Protein AF-A0A537Y3Y5-F1 (afdb_monomer_lite)

Foldseek 3Di:
DDDDDDDDDDDDDDDDDDDPDDPDDDPDDDDPPDDDDDDDDDDDDDDDDDDDDDDDDDDDDDDDDDDDDDDDDDDDDDDDDDDPDDDDPPDDDDDDDDDDDDDDDDDDDDDDDDPDDDDDDDDDDDDDDDDDPPPPPPPPPDPPDPPPPPDPVVVVVVVVVVVVVVVVVVLVVLVVVLVVQVVVLLVLQQVLQAQLQVQLLVQFDVVCVVVVHTFHDNVSSNVRSVVSNVVSVVVDPWAWPDKDWDQDPRRFKIKIKTKTWDFRDSVCVVVNGDTDIDMDMDMDTRDDD

Structure (mmCIF, N/CA/C/O backbone):
data_AF-A0A537Y3Y5-F1
#
_entry.id   AF-A0A537Y3Y5-F1
#
loop_
_atom_site.group_PDB
_atom_site.id
_atom_site.type_symbol
_atom_site.label_atom_id
_atom_site.label_alt_id
_atom_site.label_comp_id
_atom_site.label_asym_id
_atom_site.label_entity_id
_atom_site.label_seq_id
_atom_site.pdbx_PDB_ins_code
_atom_site.Cartn_x
_atom_site.Cartn_y
_atom_site.Cartn_z
_atom_site.occupancy
_atom_site.B_iso_or_equiv
_atom_site.auth_seq_id
_atom_site.auth_comp_id
_atom_site.auth_asym_id
_atom_site.auth_atom_id
_atom_site.pdbx_PDB_model_num
ATOM 1 N N . MET A 1 1 ? 44.670 -23.092 -28.154 1.00 43.66 1 MET A N 1
ATOM 2 C CA . MET A 1 1 ? 45.401 -23.425 -26.912 1.00 43.66 1 MET A CA 1
ATOM 3 C C . MET A 1 1 ? 45.862 -22.128 -26.259 1.00 43.66 1 MET A C 1
ATOM 5 O O . MET A 1 1 ? 46.789 -21.512 -26.756 1.00 43.66 1 MET A O 1
ATOM 9 N N . LEU A 1 2 ? 45.154 -21.685 -25.217 1.00 42.38 2 LEU A N 1
ATOM 10 C CA . LEU A 1 2 ? 45.489 -20.577 -24.308 1.00 42.38 2 LEU A CA 1
ATOM 11 C C . LEU A 1 2 ? 44.696 -20.853 -23.010 1.00 42.38 2 LEU A C 1
ATOM 13 O O . LEU A 1 2 ? 43.471 -20.966 -23.093 1.00 42.38 2 LEU A O 1
ATOM 17 N N . PRO A 1 3 ? 45.328 -21.046 -21.836 1.00 55.41 3 PRO A N 1
ATOM 18 C CA . PRO A 1 3 ? 44.607 -21.397 -20.615 1.00 55.41 3 PRO A CA 1
ATOM 19 C C . PRO A 1 3 ? 44.094 -20.135 -19.901 1.00 55.41 3 PRO A C 1
ATOM 21 O O . PRO A 1 3 ? 44.837 -19.412 -19.240 1.00 55.41 3 PRO A O 1
ATOM 24 N N . GLY A 1 4 ? 42.794 -19.862 -20.032 1.00 47.53 4 GLY A N 1
ATOM 25 C CA . GLY A 1 4 ? 42.114 -18.726 -19.405 1.00 47.53 4 GLY A CA 1
ATOM 26 C C . GLY A 1 4 ? 41.659 -19.001 -17.968 1.00 47.53 4 GLY A C 1
ATOM 27 O O . GLY A 1 4 ? 40.552 -19.472 -17.737 1.00 47.53 4 GLY A O 1
ATOM 28 N N . ARG A 1 5 ? 42.544 -18.703 -17.012 1.00 54.22 5 ARG A N 1
ATOM 29 C CA . ARG A 1 5 ? 42.296 -18.117 -15.674 1.00 54.22 5 ARG A CA 1
ATOM 30 C C . ARG A 1 5 ? 40.908 -18.373 -15.030 1.00 54.22 5 ARG A C 1
ATOM 32 O O . ARG A 1 5 ? 39.973 -17.593 -15.179 1.00 54.22 5 ARG A O 1
ATOM 39 N N . ARG A 1 6 ? 40.808 -19.418 -14.196 1.00 52.38 6 ARG A N 1
ATOM 40 C CA . ARG A 1 6 ? 39.675 -19.639 -13.273 1.00 52.38 6 ARG A CA 1
ATOM 41 C C . ARG A 1 6 ? 39.738 -18.648 -12.103 1.00 52.38 6 ARG A C 1
ATOM 43 O O . ARG A 1 6 ? 40.581 -18.783 -11.218 1.00 52.38 6 ARG A O 1
ATOM 50 N N . GLY A 1 7 ? 38.838 -17.667 -12.086 1.00 54.06 7 GLY A N 1
ATOM 51 C CA . GLY A 1 7 ? 38.608 -16.805 -10.927 1.00 54.06 7 GLY A CA 1
ATOM 52 C C . GLY A 1 7 ? 37.940 -17.588 -9.796 1.00 54.06 7 GLY A C 1
ATOM 53 O O . GLY A 1 7 ? 36.798 -18.020 -9.926 1.00 54.06 7 GLY A O 1
ATOM 54 N N . ARG A 1 8 ? 38.656 -17.790 -8.684 1.00 49.84 8 ARG A N 1
ATOM 55 C CA . ARG A 1 8 ? 38.087 -18.302 -7.429 1.00 49.84 8 ARG A CA 1
ATOM 56 C C . ARG A 1 8 ? 37.148 -17.244 -6.840 1.00 49.84 8 ARG A C 1
ATOM 58 O O . ARG A 1 8 ? 37.612 -16.220 -6.343 1.00 49.84 8 ARG A O 1
ATOM 65 N N . LEU A 1 9 ? 35.847 -17.516 -6.862 1.00 52.91 9 LEU A N 1
ATOM 66 C CA . LEU A 1 9 ? 34.852 -16.816 -6.050 1.00 52.91 9 LEU A CA 1
ATOM 67 C C . LEU A 1 9 ? 35.154 -17.081 -4.567 1.00 52.91 9 LEU A C 1
ATOM 69 O O . LEU A 1 9 ? 35.009 -18.203 -4.084 1.00 52.91 9 LEU A O 1
ATOM 73 N N . ARG A 1 10 ? 35.611 -16.048 -3.851 1.00 49.28 10 ARG A N 1
ATOM 74 C CA . ARG A 1 10 ? 35.629 -16.037 -2.384 1.00 49.28 10 ARG A CA 1
ATOM 75 C C . ARG A 1 10 ? 34.181 -15.954 -1.905 1.00 49.28 10 ARG A C 1
ATOM 77 O O . ARG A 1 10 ? 33.507 -14.960 -2.158 1.00 49.28 10 ARG A O 1
ATOM 84 N N . LEU A 1 11 ? 33.720 -17.001 -1.229 1.00 61.16 11 LEU A N 1
ATOM 85 C CA . LEU A 1 11 ? 32.466 -16.984 -0.484 1.00 61.16 11 LEU A CA 1
ATOM 86 C C . LEU A 1 11 ? 32.574 -15.969 0.672 1.00 61.16 11 LEU A C 1
ATOM 88 O O . LEU A 1 11 ? 33.627 -15.908 1.316 1.00 61.16 11 LEU A O 1
ATOM 92 N N . PRO A 1 12 ? 31.525 -15.175 0.949 1.00 57.62 12 PRO A N 1
ATOM 93 C CA . PRO A 1 12 ? 31.468 -14.346 2.144 1.00 57.62 12 PRO A CA 1
ATOM 94 C C . PRO A 1 12 ? 31.453 -15.244 3.385 1.00 57.62 12 PRO A C 1
ATOM 96 O O . PRO A 1 12 ? 30.714 -16.227 3.450 1.00 57.62 12 PRO A O 1
ATOM 99 N N . GLY A 1 13 ? 32.321 -14.917 4.341 1.00 50.81 13 GLY A N 1
ATOM 100 C CA . GLY A 1 13 ? 32.500 -15.663 5.577 1.00 50.81 13 GLY A CA 1
ATOM 101 C C . GLY A 1 13 ? 31.188 -15.827 6.334 1.00 50.81 13 GLY A C 1
ATOM 102 O O . GLY A 1 13 ? 30.473 -14.863 6.602 1.00 50.81 13 GLY A O 1
ATOM 103 N N . THR A 1 14 ? 30.897 -17.070 6.696 1.00 57.47 14 THR A N 1
ATOM 104 C CA . THR A 1 14 ? 29.947 -17.427 7.743 1.00 57.47 14 THR A CA 1
ATOM 105 C C . THR A 1 14 ? 30.315 -16.671 9.016 1.00 57.47 14 THR A C 1
ATOM 107 O O . THR A 1 14 ? 31.355 -16.942 9.619 1.00 57.47 14 THR A O 1
ATOM 110 N N . GLY A 1 15 ? 29.481 -15.704 9.397 1.00 63.88 15 GLY A N 1
ATOM 111 C CA . GLY A 1 15 ? 29.568 -15.044 10.693 1.00 63.88 15 GLY A CA 1
ATOM 112 C C . GLY A 1 15 ? 29.453 -16.052 11.847 1.00 63.88 15 GLY A C 1
ATOM 113 O O . GLY A 1 15 ? 28.931 -17.158 11.658 1.00 63.88 15 GLY A O 1
ATOM 114 N N . PRO A 1 16 ? 29.968 -15.700 13.035 1.00 63.78 16 PRO A N 1
ATOM 115 C CA . PRO A 1 16 ? 30.008 -16.592 14.185 1.00 63.78 16 PRO A CA 1
ATOM 116 C C . PRO A 1 16 ? 28.598 -17.039 14.586 1.00 63.78 16 PRO A C 1
ATOM 118 O O . PRO A 1 16 ? 27.672 -16.236 14.692 1.00 63.78 16 PRO A O 1
ATOM 121 N N . ARG A 1 17 ? 28.452 -18.351 14.803 1.00 63.34 17 ARG A N 1
ATOM 122 C CA . ARG A 1 17 ? 27.236 -18.976 15.333 1.00 63.34 17 ARG A CA 1
ATOM 123 C C . ARG A 1 17 ? 26.856 -18.316 16.671 1.00 63.34 17 ARG A C 1
ATOM 125 O O . ARG A 1 17 ? 27.732 -18.206 17.530 1.00 63.34 17 ARG A O 1
ATOM 132 N N . PRO A 1 18 ? 25.587 -17.927 16.891 1.00 62.81 18 PRO A N 1
ATOM 133 C CA . PRO A 1 18 ? 25.122 -17.536 18.216 1.00 62.81 18 PRO A CA 1
ATOM 134 C C . PRO A 1 18 ? 25.238 -18.744 19.154 1.00 62.81 18 PRO A C 1
ATOM 136 O O . PRO A 1 18 ? 24.714 -19.822 18.869 1.00 62.81 18 PRO A O 1
ATOM 139 N N . GLY A 1 19 ? 25.997 -18.578 20.238 1.00 72.00 19 GLY A N 1
ATOM 140 C CA . GLY A 1 19 ? 26.140 -19.588 21.284 1.00 72.00 19 GLY A CA 1
ATOM 141 C C . GLY A 1 19 ? 24.820 -19.836 22.027 1.00 72.00 19 GLY A C 1
ATOM 142 O O . GLY A 1 19 ? 23.914 -19.001 21.965 1.00 72.00 19 GLY A O 1
ATOM 143 N N . PRO A 1 20 ? 24.692 -20.974 22.732 1.00 67.94 20 PRO A N 1
ATOM 144 C CA . PRO A 1 20 ? 23.505 -21.278 23.521 1.00 67.94 20 PRO A CA 1
ATOM 145 C C . PRO A 1 20 ? 23.280 -20.194 24.580 1.00 67.94 20 PRO A C 1
ATOM 147 O O . PRO A 1 20 ? 24.207 -19.785 25.281 1.00 67.94 20 PRO A O 1
ATOM 150 N N . ALA A 1 21 ? 22.037 -19.721 24.663 1.00 56.16 21 ALA A N 1
ATOM 151 C CA . ALA A 1 21 ? 21.608 -18.710 25.614 1.00 56.16 21 ALA A CA 1
ATOM 152 C C . ALA A 1 21 ? 21.942 -19.150 27.048 1.00 56.16 21 ALA A C 1
ATOM 154 O O . ALA A 1 21 ? 21.447 -20.164 27.540 1.00 56.16 21 ALA A O 1
ATOM 155 N N . ARG A 1 22 ? 22.791 -18.363 27.715 1.00 59.09 22 ARG A N 1
ATOM 156 C CA . ARG A 1 22 ? 22.959 -18.394 29.170 1.00 59.09 22 ARG A CA 1
ATOM 157 C C . ARG A 1 22 ? 21.600 -18.053 29.807 1.00 59.09 22 ARG A C 1
ATOM 159 O O . ARG A 1 22 ? 21.000 -17.064 29.383 1.00 59.09 22 ARG A O 1
ATOM 166 N N . PRO A 1 23 ? 21.111 -18.817 30.798 1.00 55.00 23 PRO A N 1
ATOM 167 C CA . PRO A 1 23 ? 19.930 -18.432 31.559 1.00 55.00 23 PRO A CA 1
ATOM 168 C C . PRO A 1 23 ? 20.278 -17.168 32.350 1.00 55.00 23 PRO A C 1
ATOM 170 O O . PRO A 1 23 ? 21.108 -17.208 33.254 1.00 55.00 23 PRO A O 1
ATOM 173 N N . ALA A 1 24 ? 19.714 -16.037 31.931 1.00 55.62 24 ALA A N 1
ATOM 174 C CA . ALA A 1 24 ? 19.834 -14.784 32.654 1.00 55.62 24 ALA A CA 1
ATOM 175 C C . ALA A 1 24 ? 18.898 -14.806 33.863 1.00 55.62 24 ALA A C 1
ATOM 177 O O . ALA A 1 24 ? 17.769 -15.298 33.796 1.00 55.62 24 ALA A O 1
ATOM 178 N N . ASP A 1 25 ? 19.447 -14.287 34.949 1.00 54.47 25 ASP A N 1
ATOM 179 C CA . ASP A 1 25 ? 18.937 -14.297 36.300 1.00 54.47 25 ASP A CA 1
ATOM 180 C C . ASP A 1 25 ? 17.489 -13.843 36.444 1.00 54.47 25 ASP A C 1
ATOM 182 O O . ASP A 1 25 ? 16.984 -12.941 35.778 1.00 54.47 25 ASP A O 1
ATOM 186 N N . ARG A 1 26 ? 16.848 -14.509 37.397 1.00 53.22 26 ARG A N 1
ATOM 187 C CA . ARG A 1 26 ? 15.525 -14.245 37.938 1.00 53.22 26 ARG A CA 1
ATOM 188 C C . ARG A 1 26 ? 15.626 -12.977 38.802 1.00 53.22 26 ARG A C 1
ATOM 190 O O . ARG A 1 26 ? 16.256 -13.059 39.851 1.00 53.22 26 ARG A O 1
ATOM 197 N N . PRO A 1 27 ? 15.052 -11.825 38.411 1.00 59.59 27 PRO A N 1
ATOM 198 C CA . PRO A 1 27 ? 15.013 -10.674 39.298 1.00 59.59 27 PRO A CA 1
ATOM 199 C C . PRO A 1 27 ? 14.015 -10.922 40.431 1.00 59.59 27 PRO A C 1
ATOM 201 O O . PRO A 1 27 ? 12.986 -11.586 40.262 1.00 59.59 27 PRO A O 1
ATOM 204 N N . ASP A 1 28 ? 14.393 -10.397 41.587 1.00 54.59 28 ASP A N 1
ATOM 205 C CA . ASP A 1 28 ? 13.818 -10.631 42.896 1.00 54.59 28 ASP A CA 1
ATOM 206 C C . ASP A 1 28 ? 12.300 -10.483 42.981 1.00 54.59 28 ASP A C 1
ATOM 208 O O . ASP A 1 28 ? 11.658 -9.585 42.436 1.00 54.59 28 ASP A O 1
ATOM 212 N N . ARG A 1 29 ? 11.745 -11.414 43.748 1.00 55.44 29 ARG A N 1
ATOM 213 C CA . ARG A 1 29 ? 10.368 -11.461 44.213 1.00 55.44 29 ARG A CA 1
ATOM 214 C C . ARG A 1 29 ? 10.215 -10.377 45.294 1.00 55.44 29 ARG A C 1
ATOM 216 O O . ARG A 1 29 ? 10.877 -10.503 46.321 1.00 55.44 29 ARG A O 1
ATOM 223 N N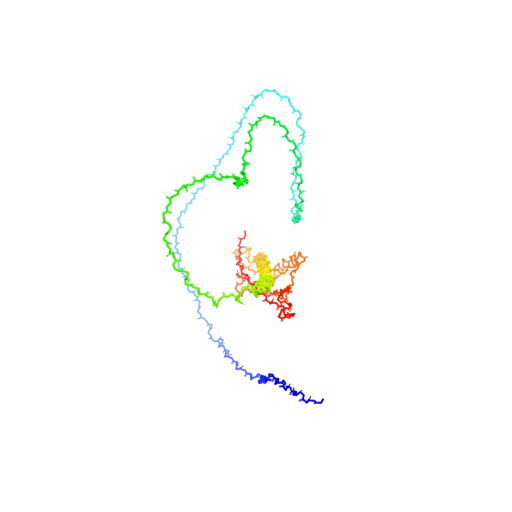 . PRO A 1 30 ? 9.389 -9.332 45.117 1.00 59.31 30 PRO A N 1
ATOM 224 C CA . PRO A 1 30 ? 9.153 -8.377 46.190 1.00 59.31 30 PRO A CA 1
ATOM 225 C C . PRO A 1 30 ? 8.346 -9.031 47.320 1.00 59.31 30 PRO A C 1
ATOM 227 O O . PRO A 1 30 ? 7.359 -9.732 47.080 1.00 59.31 30 PRO A O 1
ATOM 230 N N . ASP A 1 31 ? 8.814 -8.792 48.543 1.00 58.91 31 ASP A N 1
ATOM 231 C CA . ASP A 1 31 ? 8.238 -9.222 49.815 1.00 58.91 31 ASP A CA 1
ATOM 232 C C . ASP A 1 31 ? 6.731 -8.914 49.928 1.00 58.91 31 ASP A C 1
ATOM 234 O O . ASP A 1 31 ? 6.322 -7.764 49.747 1.00 58.91 31 ASP A O 1
ATOM 238 N N . PRO A 1 32 ? 5.882 -9.882 50.322 1.00 57.53 32 PRO A N 1
ATOM 239 C CA . PRO A 1 32 ? 4.457 -9.647 50.572 1.00 57.53 32 PRO A CA 1
ATOM 240 C C . PRO A 1 32 ? 4.155 -8.986 51.936 1.00 57.53 32 PRO A C 1
ATOM 242 O O . PRO A 1 32 ? 3.000 -8.943 52.350 1.00 57.53 32 PRO A O 1
ATOM 245 N N . ALA A 1 33 ? 5.156 -8.459 52.648 1.00 49.50 33 ALA A N 1
ATOM 246 C CA . ALA A 1 33 ? 5.000 -7.982 54.027 1.00 49.50 33 ALA A CA 1
ATOM 247 C C . ALA A 1 33 ? 4.584 -6.502 54.180 1.00 49.50 33 ALA A C 1
ATOM 249 O O . ALA A 1 33 ? 4.487 -6.024 55.305 1.00 49.50 33 ALA A O 1
ATOM 250 N N . ASN A 1 34 ? 4.304 -5.768 53.096 1.00 50.97 34 ASN A N 1
ATOM 251 C CA . ASN A 1 34 ? 3.912 -4.351 53.177 1.00 50.97 34 ASN A CA 1
ATOM 252 C C . ASN A 1 34 ? 2.465 -4.111 52.711 1.00 50.97 34 ASN A C 1
ATOM 254 O O . ASN A 1 34 ? 2.178 -3.368 51.773 1.00 50.97 34 ASN A O 1
ATOM 258 N N . LEU A 1 35 ? 1.539 -4.782 53.396 1.00 53.97 35 LEU A N 1
ATOM 259 C CA . LEU A 1 35 ? 0.139 -4.381 53.494 1.00 53.97 35 LEU A CA 1
ATOM 260 C C . LEU A 1 35 ? 0.005 -3.372 54.641 1.00 53.97 35 LEU A C 1
ATOM 262 O O . LEU A 1 35 ? 0.337 -3.713 55.770 1.00 53.97 35 LEU A O 1
ATOM 266 N N . ALA A 1 36 ? -0.534 -2.185 54.333 1.00 52.88 36 ALA A N 1
ATOM 267 C CA . ALA A 1 36 ? -1.367 -1.315 55.184 1.00 52.88 36 ALA A CA 1
ATOM 268 C C . ALA A 1 36 ? -0.964 0.169 55.129 1.00 52.88 36 ALA A C 1
ATOM 270 O O . ALA A 1 36 ? -0.289 0.695 56.011 1.00 52.88 36 ALA A O 1
ATOM 271 N N . ARG A 1 37 ? -1.505 0.895 54.145 1.00 51.28 37 ARG A N 1
ATOM 272 C CA . ARG A 1 37 ? -1.898 2.294 54.358 1.00 51.28 37 ARG A CA 1
ATOM 273 C C . ARG A 1 37 ? -3.120 2.636 53.497 1.00 51.28 37 ARG A C 1
ATOM 275 O O . ARG A 1 37 ? -3.014 2.580 52.273 1.00 51.28 37 ARG A O 1
ATOM 282 N N . PRO A 1 38 ? -4.282 2.945 54.097 1.00 65.44 38 PRO A N 1
ATOM 283 C CA . PRO A 1 38 ? -5.426 3.468 53.358 1.00 65.44 38 PRO A CA 1
ATOM 284 C C . PRO A 1 38 ? -5.171 4.934 52.955 1.00 65.44 38 PRO A C 1
ATOM 286 O O . PRO A 1 38 ? -4.558 5.671 53.730 1.00 65.44 38 PRO A O 1
ATOM 289 N N . PRO A 1 39 ? -5.621 5.384 51.770 1.00 63.78 39 PRO A N 1
ATOM 290 C CA . PRO A 1 39 ? -5.609 6.800 51.428 1.00 63.78 39 PRO A CA 1
ATOM 291 C C . PRO A 1 39 ? -6.716 7.545 52.187 1.00 63.78 39 PRO A C 1
ATOM 293 O O . PRO A 1 39 ? -7.865 7.104 52.235 1.00 63.78 39 PRO A O 1
ATOM 296 N N . GLU A 1 40 ? -6.347 8.678 52.780 1.00 62.38 40 GLU A N 1
ATOM 297 C CA . GLU A 1 40 ? -7.257 9.572 53.489 1.00 62.38 40 GLU A CA 1
ATOM 298 C C . GLU A 1 40 ? -8.327 10.201 52.571 1.00 62.38 40 GLU A C 1
ATOM 300 O O . GLU A 1 40 ? -8.058 10.485 51.399 1.00 62.38 40 GLU A O 1
ATOM 305 N N . PRO A 1 41 ? -9.538 10.470 53.093 1.00 56.00 41 PRO A N 1
ATOM 306 C CA . PRO A 1 41 ? -10.587 11.179 52.370 1.00 56.00 41 PRO A CA 1
ATOM 307 C C . PRO A 1 41 ? -10.347 12.699 52.360 1.00 56.00 41 PRO A C 1
ATOM 309 O O . PRO A 1 41 ? -10.323 13.347 53.405 1.00 56.00 41 PRO A O 1
ATOM 312 N N . CYS A 1 42 ? -10.249 13.302 51.170 1.00 53.62 42 CYS A N 1
ATOM 313 C CA . CYS A 1 42 ? -10.291 14.761 51.033 1.00 53.62 42 CYS A CA 1
ATOM 314 C C . CYS A 1 42 ? -11.724 15.317 51.175 1.00 53.62 42 CYS A C 1
ATOM 316 O O . CYS A 1 42 ? -12.679 14.711 50.679 1.00 53.62 42 CYS A O 1
ATOM 318 N N . PRO A 1 43 ? -11.884 16.500 51.800 1.00 59.16 43 PRO A N 1
ATOM 319 C CA . PRO A 1 43 ? -13.181 17.071 52.122 1.00 59.16 43 PRO A CA 1
ATOM 320 C C . PRO A 1 43 ? -13.851 17.799 50.949 1.00 59.16 43 PRO A C 1
ATOM 322 O O . PRO A 1 43 ? -13.239 18.479 50.127 1.00 59.16 43 PRO A O 1
ATOM 325 N N . SER A 1 44 ? -15.175 17.688 50.978 1.00 53.31 44 SER A N 1
ATOM 326 C CA . SER A 1 44 ? -16.198 18.466 50.288 1.00 53.31 44 SER A CA 1
ATOM 327 C C . SER A 1 44 ? -15.862 19.942 50.035 1.00 53.31 44 SER A C 1
ATOM 329 O O . SER A 1 44 ? -15.601 20.693 50.979 1.00 53.31 44 SER A O 1
ATOM 331 N N . ARG A 1 45 ? -16.078 20.415 48.798 1.00 49.69 45 ARG A N 1
ATOM 332 C CA . ARG A 1 45 ? -16.341 21.837 48.536 1.00 49.69 45 ARG A CA 1
ATOM 333 C C . ARG A 1 45 ? -17.616 22.025 47.717 1.00 49.69 45 ARG A C 1
ATOM 335 O O . ARG A 1 45 ? -17.712 21.650 46.554 1.00 49.69 45 ARG A O 1
ATOM 342 N N . ARG A 1 46 ? -18.597 22.610 48.404 1.00 47.44 46 ARG A N 1
ATOM 343 C CA . ARG A 1 46 ? -19.890 23.101 47.921 1.00 47.44 46 ARG A CA 1
ATOM 344 C C . ARG A 1 46 ? -19.736 24.084 46.754 1.00 47.44 46 ARG A C 1
ATOM 346 O O . ARG A 1 46 ? -18.967 25.033 46.847 1.00 47.44 46 ARG A O 1
ATOM 353 N N . SER A 1 47 ? -20.580 23.921 45.744 1.00 50.38 47 SER A N 1
ATOM 354 C CA . SER A 1 47 ? -21.183 24.988 44.924 1.00 50.38 47 SER A CA 1
ATOM 355 C C . SER A 1 47 ? -22.458 24.363 44.329 1.00 50.38 47 SER A C 1
ATOM 357 O O . SER A 1 47 ? -22.376 23.360 43.637 1.00 50.38 47 SER A O 1
ATOM 359 N N . ALA A 1 48 ? -23.679 24.616 44.809 1.00 47.59 48 ALA A N 1
ATOM 360 C CA . ALA A 1 48 ? -24.456 25.854 44.927 1.00 47.59 48 ALA A CA 1
ATOM 361 C C . ALA A 1 48 ? -24.760 26.518 43.566 1.00 47.59 48 ALA A C 1
ATOM 363 O O . ALA A 1 48 ? -23.899 27.170 42.988 1.00 47.59 48 ALA A O 1
ATOM 364 N N . GLY A 1 49 ? -26.026 26.395 43.136 1.00 38.97 49 GLY A N 1
ATOM 365 C CA . GLY A 1 49 ? -26.677 27.151 42.051 1.00 38.97 49 GLY A CA 1
ATOM 366 C C . GLY A 1 49 ? -26.786 26.369 40.735 1.00 38.97 49 GLY A C 1
ATOM 367 O O . GLY A 1 49 ? -25.796 25.847 40.261 1.00 38.97 49 GLY A O 1
ATOM 368 N N . ARG A 1 50 ? -27.922 26.257 40.038 1.00 44.66 50 ARG A N 1
ATOM 369 C CA . ARG A 1 50 ? -29.227 26.933 40.115 1.00 44.66 50 ARG A CA 1
ATOM 370 C C . ARG A 1 50 ? -30.184 26.210 39.129 1.00 44.66 50 ARG A C 1
ATOM 372 O O . ARG A 1 50 ? -29.696 25.712 38.116 1.00 44.66 50 ARG A O 1
ATOM 379 N N . PRO A 1 51 ? -31.510 26.169 39.359 1.00 62.47 51 PRO A N 1
ATOM 380 C CA . PRO A 1 51 ? -32.483 25.580 38.433 1.00 62.47 51 PRO A CA 1
ATOM 381 C C . PRO A 1 51 ? -33.205 26.642 37.574 1.00 62.47 51 PRO A C 1
ATOM 383 O O . PRO A 1 51 ? -33.508 27.727 38.059 1.00 62.47 51 PRO A O 1
ATOM 386 N N . HIS A 1 52 ? -33.541 26.303 36.326 1.00 53.34 52 HIS A N 1
ATOM 387 C CA . HIS A 1 52 ? -34.573 26.938 35.479 1.00 53.34 52 HIS A CA 1
ATOM 388 C C . HIS A 1 52 ? -34.994 25.874 34.447 1.00 53.34 52 HIS A C 1
ATOM 390 O O . HIS A 1 52 ? -34.128 25.347 33.762 1.00 53.34 52 HIS A O 1
ATOM 396 N N . ARG A 1 53 ? -36.220 25.338 34.368 1.00 47.28 53 ARG A N 1
ATOM 397 C CA . ARG A 1 53 ? -37.601 25.871 34.372 1.00 47.28 53 ARG A CA 1
ATOM 398 C C . ARG A 1 53 ? -37.920 26.757 33.158 1.00 47.28 53 ARG A C 1
ATOM 400 O O . ARG A 1 53 ? -37.503 27.908 33.117 1.00 47.28 53 ARG A O 1
ATOM 407 N N . GLY A 1 54 ? -38.736 26.198 32.258 1.00 49.66 54 GLY A N 1
ATOM 408 C CA . GLY A 1 54 ? -39.405 26.813 31.099 1.00 49.66 54 GLY A CA 1
ATOM 409 C C . GLY A 1 54 ? -39.529 25.747 30.003 1.00 49.66 54 GLY A C 1
ATOM 410 O O . GLY A 1 54 ? -38.540 25.436 29.361 1.00 49.66 54 GLY A O 1
ATOM 411 N N . ASP A 1 55 ? -40.589 24.953 29.867 1.00 43.00 55 ASP A N 1
ATOM 412 C CA . ASP A 1 55 ? -42.037 25.206 29.825 1.00 43.00 55 ASP A CA 1
ATOM 413 C C . ASP A 1 55 ? -42.492 26.018 28.590 1.00 43.00 55 ASP A C 1
ATOM 415 O O . ASP A 1 55 ? -42.158 27.188 28.443 1.00 43.00 55 ASP A O 1
ATOM 419 N N . ARG A 1 56 ? -43.329 25.351 27.777 1.00 45.41 56 ARG A N 1
ATOM 420 C CA . ARG A 1 56 ? -44.359 25.848 26.835 1.00 45.41 56 ARG A CA 1
ATOM 421 C C . ARG A 1 56 ? -43.967 26.536 25.519 1.00 45.41 56 ARG A C 1
ATOM 423 O O . ARG A 1 56 ? -43.343 27.585 25.470 1.00 45.41 56 ARG A O 1
ATOM 430 N N . GLY A 1 57 ? -44.562 26.003 24.448 1.00 42.66 57 GLY A N 1
ATOM 431 C CA . GLY A 1 57 ? -44.683 26.643 23.138 1.00 42.66 57 GLY A CA 1
ATOM 432 C C . GLY A 1 57 ? -45.683 25.921 22.233 1.00 42.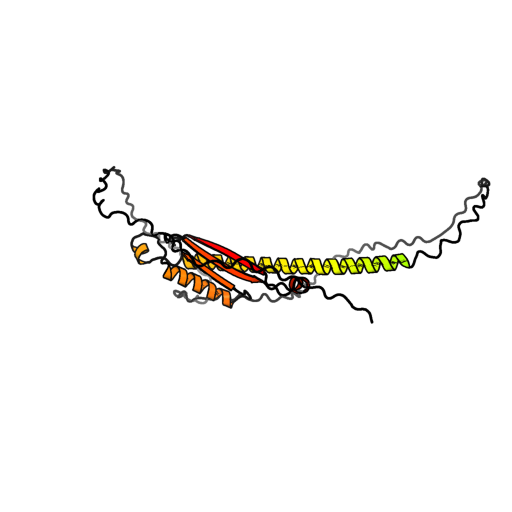66 57 GLY A C 1
ATOM 433 O O . GLY A 1 57 ? -45.303 25.328 21.231 1.00 42.66 57 GLY A O 1
ATOM 434 N N . LEU A 1 58 ? -46.959 25.933 22.630 1.00 51.56 58 LEU A N 1
ATOM 435 C CA . LEU A 1 58 ? -48.113 25.539 21.818 1.00 51.56 58 LEU A CA 1
ATOM 436 C C . LEU A 1 58 ? -48.354 26.527 20.662 1.00 51.56 58 LEU A C 1
ATOM 438 O O . LEU A 1 58 ? -48.206 27.731 20.830 1.00 51.56 58 LEU A O 1
ATOM 442 N N . ALA A 1 59 ? -48.871 25.973 19.562 1.00 48.25 59 ALA A N 1
ATOM 443 C CA . ALA A 1 59 ? -49.788 26.579 18.595 1.00 48.25 59 ALA A CA 1
ATOM 444 C C . ALA A 1 59 ? -49.340 27.815 17.786 1.00 48.25 59 ALA A C 1
ATOM 446 O O . ALA A 1 59 ? -49.255 28.934 18.283 1.00 48.25 59 ALA A O 1
ATOM 447 N N . ARG A 1 60 ? -49.349 27.659 16.454 1.00 44.44 60 ARG A N 1
ATOM 448 C CA . ARG A 1 60 ? -50.095 28.607 15.614 1.00 44.44 60 ARG A CA 1
ATOM 449 C C . ARG A 1 60 ? -50.648 27.947 14.357 1.00 44.44 60 ARG A C 1
ATOM 451 O O . ARG A 1 60 ? -49.923 27.563 13.445 1.00 44.44 60 ARG A O 1
ATOM 458 N N . ALA A 1 61 ? -51.972 27.837 14.361 1.00 50.56 61 ALA A N 1
ATOM 459 C CA . ALA A 1 61 ? -52.802 27.641 13.193 1.00 50.56 61 ALA A CA 1
ATOM 460 C C . ALA A 1 61 ? -52.636 28.833 12.238 1.00 50.56 61 ALA A C 1
ATOM 462 O O . ALA A 1 61 ? -52.695 29.988 12.659 1.00 50.56 61 ALA A O 1
ATOM 463 N N . GLY A 1 62 ? -52.444 28.537 10.956 1.00 44.91 62 GLY A N 1
ATOM 464 C CA . GLY A 1 62 ? -52.475 29.503 9.865 1.00 44.91 62 GLY A CA 1
ATOM 465 C C . GLY A 1 62 ? -53.489 29.045 8.829 1.00 44.91 62 GLY A C 1
ATOM 466 O O . GLY A 1 62 ? -53.177 28.241 7.955 1.00 44.91 62 GLY A O 1
ATOM 467 N N . CYS A 1 63 ? -54.718 29.534 8.964 1.00 45.94 63 CYS A N 1
ATOM 468 C CA . CYS A 1 63 ? -55.793 29.372 7.998 1.00 45.94 63 CYS A CA 1
ATOM 469 C C . CYS A 1 63 ? -55.536 30.308 6.808 1.00 45.94 63 CYS A C 1
ATOM 471 O O . CYS A 1 63 ? -55.560 31.523 6.971 1.00 45.94 63 CYS A O 1
ATOM 473 N N . GLY A 1 64 ? -55.327 29.754 5.614 1.00 47.56 64 GLY A N 1
ATOM 474 C CA . GLY A 1 64 ? -55.227 30.517 4.368 1.00 47.56 64 GLY A CA 1
ATOM 475 C C . GLY A 1 64 ? -56.048 29.861 3.264 1.00 47.56 64 GLY A C 1
ATOM 476 O O . GLY A 1 64 ? -55.564 28.971 2.571 1.00 47.56 64 GLY A O 1
ATOM 477 N N . ARG A 1 65 ? -57.309 30.288 3.118 1.00 50.94 65 ARG A N 1
ATOM 478 C CA . ARG A 1 65 ? -58.165 29.997 1.956 1.00 50.94 65 ARG A CA 1
ATOM 479 C C . ARG A 1 65 ? -57.661 30.809 0.757 1.00 50.94 65 ARG A C 1
ATOM 481 O O . ARG A 1 65 ? -57.573 32.026 0.852 1.00 50.94 65 ARG A O 1
ATOM 488 N N . GLY A 1 66 ? -57.420 30.155 -0.378 1.00 42.00 66 GLY A N 1
ATOM 489 C CA . GLY A 1 66 ? -57.096 30.813 -1.647 1.00 42.00 66 GLY A CA 1
ATOM 490 C C . GLY A 1 66 ? -57.267 29.860 -2.830 1.00 42.00 66 GLY A C 1
ATOM 491 O O . GLY A 1 66 ? -56.673 28.792 -2.864 1.00 42.00 66 GLY A O 1
ATOM 492 N N . ARG A 1 67 ? -58.157 30.230 -3.748 1.00 46.78 67 ARG A N 1
ATOM 493 C CA . ARG A 1 67 ? -58.813 29.436 -4.798 1.00 46.78 67 ARG A CA 1
ATOM 494 C C . ARG A 1 67 ? -57.934 29.011 -5.991 1.00 46.78 67 ARG A C 1
ATOM 496 O O . ARG A 1 67 ? -57.050 29.738 -6.409 1.00 46.78 67 ARG A O 1
ATOM 503 N N . HIS A 1 68 ? -58.360 27.887 -6.582 1.00 49.97 68 HIS A N 1
ATOM 504 C CA . HIS A 1 68 ? -58.364 27.489 -8.003 1.00 49.97 68 HIS A CA 1
ATOM 505 C C . HIS A 1 68 ? -57.081 27.556 -8.851 1.00 49.97 68 HIS A C 1
ATOM 507 O O . HIS A 1 68 ? -56.581 28.612 -9.211 1.00 49.97 68 HIS A O 1
ATOM 513 N N . GLY A 1 69 ? -56.673 26.379 -9.341 1.00 42.50 69 GLY A N 1
ATOM 514 C CA . GLY A 1 69 ? -55.758 26.240 -10.473 1.00 42.50 69 GLY A CA 1
ATOM 515 C C . GLY A 1 69 ? -55.330 24.790 -10.664 1.00 42.50 69 GLY A C 1
ATOM 516 O O . GLY A 1 69 ? -54.334 24.347 -10.101 1.00 42.50 69 GLY A O 1
ATOM 517 N N . GLY A 1 70 ? -56.127 24.020 -11.403 1.00 56.22 70 GLY A N 1
ATOM 518 C CA . GLY A 1 70 ? -55.909 22.594 -11.610 1.00 56.22 70 GLY A CA 1
ATOM 519 C C . GLY A 1 70 ? -54.559 22.264 -12.248 1.00 56.22 70 GLY A C 1
ATOM 520 O O . GLY A 1 70 ? -54.113 22.921 -13.180 1.00 56.22 70 GLY A O 1
ATOM 521 N N . ARG A 1 71 ? -53.950 21.178 -11.767 1.00 48.59 71 ARG A N 1
ATOM 522 C CA . ARG A 1 71 ? -53.138 20.233 -12.548 1.00 48.59 71 ARG A CA 1
ATOM 523 C C . ARG A 1 71 ? -52.920 18.995 -11.688 1.00 48.59 71 ARG A C 1
ATOM 525 O O . ARG A 1 71 ? -52.283 19.054 -10.639 1.00 48.59 71 ARG A O 1
ATOM 532 N N . ARG A 1 72 ? -53.485 17.875 -12.141 1.00 53.34 72 ARG A N 1
ATOM 533 C CA . ARG A 1 72 ? -53.338 16.542 -11.547 1.00 53.34 72 ARG A CA 1
ATOM 534 C C . ARG A 1 72 ? -51.849 16.229 -11.357 1.00 53.34 72 ARG A C 1
ATOM 536 O O . ARG A 1 72 ? -51.145 15.958 -12.327 1.00 53.34 72 ARG A O 1
ATOM 543 N N . ARG A 1 73 ? -51.364 16.260 -10.114 1.00 45.97 73 ARG A N 1
ATOM 544 C CA . ARG A 1 73 ? -50.058 15.705 -9.744 1.00 45.97 73 ARG A CA 1
ATOM 545 C C . ARG A 1 73 ? -50.277 14.309 -9.177 1.00 45.97 73 ARG A C 1
ATOM 547 O O . ARG A 1 73 ? -51.044 14.126 -8.238 1.00 45.97 73 ARG A O 1
ATOM 554 N N . ARG A 1 74 ? -49.614 13.339 -9.805 1.00 56.00 74 ARG A N 1
ATOM 555 C CA . ARG A 1 74 ? -49.555 11.932 -9.395 1.00 56.00 74 ARG A CA 1
ATOM 556 C C . ARG A 1 74 ? -49.098 11.810 -7.928 1.00 56.00 74 ARG A C 1
ATOM 558 O O . ARG A 1 74 ? -48.258 12.609 -7.504 1.00 56.00 74 ARG A O 1
ATOM 565 N N . PRO A 1 75 ? -49.601 10.819 -7.172 1.00 46.88 75 PRO A N 1
ATOM 566 C CA . PRO A 1 75 ? -49.193 10.595 -5.791 1.00 46.88 75 PRO A CA 1
ATOM 567 C C . PRO A 1 75 ? -47.701 10.248 -5.723 1.00 46.88 75 PRO A C 1
ATOM 569 O O . PRO A 1 75 ? -47.207 9.396 -6.461 1.00 46.88 75 PRO A O 1
ATOM 572 N N . ARG A 1 76 ? -46.970 10.936 -4.839 1.00 57.53 76 ARG A N 1
ATOM 573 C CA . ARG A 1 76 ? -45.603 10.559 -4.464 1.00 57.53 76 ARG A CA 1
ATOM 574 C C . ARG A 1 76 ? -45.663 9.329 -3.548 1.00 57.53 76 ARG A C 1
ATOM 576 O O . ARG A 1 76 ? -46.479 9.327 -2.626 1.00 57.53 76 ARG A O 1
ATOM 583 N N . PRO A 1 77 ? -44.799 8.320 -3.740 1.00 50.84 77 PRO A N 1
ATOM 584 C CA . PRO A 1 77 ? -44.716 7.189 -2.828 1.00 50.84 77 PRO A CA 1
ATOM 585 C C . PRO A 1 77 ? -44.160 7.636 -1.469 1.00 50.84 77 PRO A C 1
ATOM 587 O O . PRO A 1 77 ? -43.157 8.352 -1.392 1.00 50.84 77 PRO A O 1
ATOM 590 N N . ARG A 1 78 ? -44.825 7.196 -0.393 1.00 51.28 78 ARG A N 1
ATOM 591 C CA . ARG A 1 78 ? -44.313 7.233 0.982 1.00 51.28 78 ARG A CA 1
ATOM 592 C C . ARG A 1 78 ? -43.014 6.422 1.037 1.00 51.28 78 ARG A C 1
ATOM 594 O O . ARG A 1 78 ? -43.027 5.221 0.788 1.00 51.28 78 ARG A O 1
ATOM 601 N N . ARG A 1 79 ? -41.901 7.076 1.375 1.00 44.47 79 ARG A N 1
ATOM 602 C CA . ARG A 1 79 ? -40.673 6.404 1.821 1.00 44.47 79 ARG A CA 1
ATOM 603 C C . ARG A 1 79 ? -40.939 5.826 3.211 1.00 44.47 79 ARG A C 1
ATOM 605 O O . ARG A 1 79 ? -41.097 6.586 4.161 1.00 44.47 79 ARG A O 1
ATOM 612 N N . GLY A 1 80 ? -41.027 4.502 3.298 1.00 51.12 80 GLY A N 1
ATOM 613 C CA . GLY A 1 80 ? -40.888 3.779 4.560 1.00 51.12 80 GLY A CA 1
ATOM 614 C C . GLY A 1 80 ? -39.442 3.836 5.081 1.00 51.12 80 GLY A C 1
ATOM 615 O O . GLY A 1 80 ? -38.543 4.258 4.343 1.00 51.12 80 GLY A O 1
ATOM 616 N N . PRO A 1 81 ? -39.212 3.429 6.339 1.00 45.09 81 PRO A N 1
ATOM 617 C CA . PRO A 1 81 ? -37.882 3.367 6.930 1.00 45.09 81 PRO A CA 1
ATOM 618 C C . PRO A 1 81 ? -37.054 2.315 6.184 1.00 45.09 81 PRO A C 1
ATOM 620 O O . PRO A 1 81 ? -37.369 1.127 6.197 1.00 45.09 81 PRO A O 1
ATOM 623 N N . GLN A 1 82 ? -36.015 2.766 5.481 1.00 47.38 82 GLN A N 1
ATOM 624 C CA . GLN A 1 82 ? -35.036 1.870 4.883 1.00 47.38 82 GLN A CA 1
ATOM 625 C C . GLN A 1 82 ? -34.185 1.278 6.002 1.00 47.38 82 GLN A C 1
ATOM 627 O O . GLN A 1 82 ? -33.443 1.989 6.677 1.00 47.38 82 GLN A O 1
ATOM 632 N N . ALA A 1 83 ? -34.304 -0.036 6.165 1.00 42.06 83 ALA A N 1
ATOM 633 C CA . ALA A 1 83 ? -33.265 -0.860 6.747 1.00 42.06 83 ALA A CA 1
ATOM 634 C C . ALA A 1 83 ? -31.932 -0.524 6.061 1.00 42.06 83 ALA A C 1
ATOM 636 O O . ALA A 1 83 ? -31.835 -0.544 4.830 1.00 42.06 83 ALA A O 1
ATOM 637 N N . VAL A 1 84 ? -30.918 -0.191 6.858 1.00 49.28 84 VAL A N 1
ATOM 638 C CA . VAL A 1 84 ? -29.540 0.007 6.401 1.00 49.28 84 VAL A CA 1
ATOM 639 C C . VAL A 1 84 ? -28.962 -1.375 6.105 1.00 49.28 84 VAL A C 1
ATOM 641 O O . VAL A 1 84 ? -28.265 -1.978 6.911 1.00 49.28 84 VAL A O 1
ATOM 644 N N . VAL A 1 85 ? -29.337 -1.909 4.947 1.00 46.09 85 VAL A N 1
ATOM 645 C CA . VAL A 1 85 ? -28.679 -3.045 4.308 1.00 46.09 85 VAL A CA 1
ATOM 646 C C . VAL A 1 85 ? -27.609 -2.465 3.393 1.00 46.09 85 VAL A C 1
ATOM 648 O O . VAL A 1 85 ? -27.873 -1.560 2.599 1.00 46.09 85 VAL A O 1
ATOM 651 N N . GLY A 1 86 ? -26.386 -2.955 3.570 1.00 53.47 86 GLY A N 1
ATOM 652 C CA . GLY A 1 86 ? -25.193 -2.478 2.891 1.00 53.47 86 GLY A CA 1
ATOM 653 C C . GLY A 1 86 ? -25.324 -2.432 1.369 1.00 53.47 86 GLY A C 1
ATOM 654 O O . GLY A 1 86 ? -25.767 -3.374 0.720 1.00 53.47 86 GLY A O 1
ATOM 655 N N . ALA A 1 87 ? -24.859 -1.324 0.804 1.00 42.66 87 ALA A N 1
ATOM 656 C CA . ALA A 1 87 ? -24.487 -1.186 -0.594 1.00 42.66 87 ALA A CA 1
ATOM 657 C C . ALA A 1 87 ? -23.185 -0.369 -0.579 1.00 42.66 87 ALA A C 1
ATOM 659 O O . ALA A 1 87 ? -23.146 0.746 -0.075 1.00 42.66 87 ALA A O 1
ATOM 660 N N . GLY A 1 88 ? -22.044 -0.918 -0.983 1.00 46.19 88 GLY A N 1
ATOM 661 C CA . GLY A 1 88 ? -21.864 -1.390 -2.347 1.00 46.19 88 GLY A CA 1
ATOM 662 C C . GLY A 1 88 ? -21.612 -0.180 -3.243 1.00 46.19 88 GLY A C 1
ATOM 663 O O . GLY A 1 88 ? -22.416 0.124 -4.118 1.00 46.19 88 GLY A O 1
ATOM 664 N N . LEU A 1 89 ? -20.512 0.543 -2.999 1.00 44.53 89 LEU A N 1
ATOM 665 C CA . LEU A 1 89 ? -20.007 1.563 -3.917 1.00 44.53 89 LEU A CA 1
ATOM 666 C C . LEU A 1 89 ? -19.464 0.862 -5.170 1.00 44.53 89 LEU A C 1
ATOM 668 O O . LEU A 1 89 ? -18.263 0.663 -5.331 1.00 44.53 89 LEU A O 1
ATOM 672 N N . GLN A 1 90 ? -20.374 0.461 -6.059 1.00 50.38 90 GLN A N 1
ATOM 673 C CA . GLN A 1 90 ? -20.046 0.197 -7.452 1.00 50.38 90 GLN A CA 1
ATOM 674 C C . GLN A 1 90 ? -19.707 1.534 -8.110 1.00 50.38 90 GLN A C 1
ATOM 676 O O . GLN A 1 90 ? -20.579 2.343 -8.443 1.00 50.38 90 GLN A O 1
ATOM 681 N N . LEU A 1 91 ? -18.411 1.772 -8.283 1.00 46.16 91 LEU A N 1
ATOM 682 C CA . LEU A 1 91 ? -17.897 2.812 -9.156 1.00 46.16 91 LEU A CA 1
ATOM 683 C C . LEU A 1 91 ? -18.394 2.539 -10.581 1.00 46.16 91 LEU A C 1
ATOM 685 O O . LEU A 1 91 ? -18.001 1.576 -11.236 1.00 46.16 91 LEU A O 1
ATOM 689 N N . ARG A 1 92 ? -19.291 3.405 -11.055 1.00 43.56 92 ARG A N 1
ATOM 690 C CA . ARG A 1 92 ? -19.711 3.463 -12.456 1.00 43.56 92 ARG A CA 1
ATOM 691 C C . ARG A 1 92 ? -18.496 3.720 -13.361 1.00 43.56 92 ARG A C 1
ATOM 693 O O . ARG A 1 92 ? -17.781 4.696 -13.125 1.00 43.56 92 ARG A O 1
ATOM 700 N N . PRO A 1 93 ? -18.330 2.979 -14.468 1.00 50.47 93 PRO A N 1
ATOM 701 C CA . PRO A 1 93 ? -17.365 3.331 -15.497 1.00 50.47 93 PRO A CA 1
ATOM 702 C C . PRO A 1 93 ? -17.853 4.574 -16.256 1.00 50.47 93 PRO A C 1
ATOM 704 O O . PRO A 1 93 ? -18.928 4.582 -16.865 1.00 50.47 93 PRO A O 1
ATOM 707 N N . ARG A 1 94 ? -17.060 5.649 -16.236 1.00 47.59 94 ARG A N 1
ATOM 708 C CA . ARG A 1 94 ? -17.243 6.793 -17.139 1.00 47.59 94 ARG A CA 1
ATOM 709 C C . ARG A 1 94 ? -16.828 6.369 -18.550 1.00 47.59 94 ARG A C 1
ATOM 711 O O . ARG A 1 94 ? -15.652 6.384 -18.888 1.00 47.59 94 ARG A O 1
ATOM 718 N N . ARG A 1 95 ? -17.812 6.005 -19.377 1.00 50.84 95 ARG A N 1
ATOM 719 C CA . ARG A 1 95 ? -17.657 5.947 -20.838 1.00 50.84 95 ARG A CA 1
ATOM 720 C C . ARG A 1 95 ? -17.478 7.361 -21.424 1.00 50.84 95 ARG A C 1
ATOM 722 O O . ARG A 1 95 ? -18.086 8.304 -20.906 1.00 50.84 95 ARG A O 1
ATOM 729 N N . PRO A 1 96 ? -16.723 7.505 -22.527 1.00 54.03 96 PRO A N 1
ATOM 730 C CA . PRO A 1 96 ? -16.548 8.769 -23.227 1.00 54.03 96 PRO A CA 1
ATOM 731 C C . PRO A 1 96 ? -17.819 9.100 -24.015 1.00 54.03 96 PRO A C 1
ATOM 733 O O . PRO A 1 96 ? -18.331 8.280 -24.776 1.00 54.03 96 PRO A O 1
ATOM 736 N N . ARG A 1 97 ? -18.353 10.310 -23.827 1.00 52.66 97 ARG A N 1
ATOM 737 C CA . ARG A 1 97 ? -19.428 10.830 -24.675 1.00 52.66 97 ARG A CA 1
ATOM 738 C C . ARG A 1 97 ? -18.822 11.603 -25.836 1.00 52.66 97 ARG A C 1
ATOM 740 O O . ARG A 1 97 ? -18.396 12.742 -25.674 1.00 52.66 97 ARG A O 1
ATOM 747 N N . HIS A 1 98 ? -18.880 10.977 -27.008 1.00 53.12 98 HIS A N 1
ATOM 748 C CA . HIS A 1 98 ? -19.055 11.668 -28.279 1.00 53.12 98 HIS A CA 1
ATOM 749 C C . HIS A 1 98 ? -20.170 12.708 -28.130 1.00 53.12 98 HIS A C 1
ATOM 751 O O . HIS A 1 98 ? -21.311 12.366 -27.813 1.00 53.12 98 HIS A O 1
ATOM 757 N N . ARG A 1 99 ? -19.846 13.978 -28.369 1.00 48.97 99 ARG A N 1
ATOM 758 C CA . ARG A 1 99 ? -20.837 15.035 -28.558 1.00 48.97 99 ARG A CA 1
ATOM 759 C C . ARG A 1 99 ? -20.661 15.593 -29.965 1.00 48.97 99 ARG A C 1
ATOM 761 O O . ARG A 1 99 ? -19.998 16.599 -30.172 1.00 48.97 99 ARG A O 1
ATOM 768 N N . GLN A 1 100 ? -21.248 14.886 -30.929 1.00 53.72 100 GLN A N 1
ATOM 769 C CA . GLN A 1 100 ? -21.726 15.499 -32.162 1.00 53.72 100 GLN A CA 1
ATOM 770 C C . GLN A 1 100 ? -22.906 16.395 -31.785 1.00 53.72 100 GLN A C 1
ATOM 772 O O . GLN A 1 100 ? -23.881 15.948 -31.183 1.00 53.72 100 GLN A O 1
ATOM 777 N N . GLY A 1 101 ? -22.778 17.676 -32.092 1.00 48.31 101 GLY A N 1
ATOM 778 C CA . GLY A 1 101 ? -23.806 18.679 -31.881 1.00 48.31 101 GLY A CA 1
ATOM 779 C C . GLY A 1 101 ? -23.617 19.769 -32.913 1.00 48.31 101 GLY A C 1
ATOM 780 O O . GLY A 1 101 ? -23.006 20.793 -32.631 1.00 48.31 101 GLY A O 1
ATOM 781 N N . HIS A 1 102 ? -24.106 19.494 -34.120 1.00 51.06 102 HIS A N 1
ATOM 782 C CA . HIS A 1 102 ? -24.303 20.475 -35.173 1.00 51.06 102 HIS A CA 1
ATOM 783 C C . HIS A 1 102 ? -25.111 21.657 -34.635 1.00 51.06 102 HIS A C 1
ATOM 785 O O . HIS A 1 102 ? -26.268 21.497 -34.246 1.00 51.06 102 HIS A O 1
ATOM 791 N N . ARG A 1 103 ? -24.528 22.854 -34.676 1.00 49.28 103 ARG A N 1
ATOM 792 C CA . ARG A 1 103 ? -25.298 24.093 -34.719 1.00 49.28 103 ARG A CA 1
ATOM 793 C C . ARG A 1 103 ? -24.709 24.972 -35.812 1.00 49.28 103 ARG A C 1
ATOM 795 O O . ARG A 1 103 ? -23.668 25.592 -35.640 1.00 49.28 103 ARG A O 1
ATOM 802 N N . ARG A 1 104 ? -25.363 24.907 -36.971 1.00 50.19 104 ARG A N 1
ATOM 803 C CA . ARG A 1 104 ? -25.313 25.933 -38.009 1.00 50.19 104 ARG A CA 1
ATOM 804 C C . ARG A 1 104 ? -26.033 27.164 -37.468 1.00 50.19 104 ARG A C 1
ATOM 806 O O . ARG A 1 104 ? -27.079 26.995 -36.849 1.00 50.19 104 ARG A O 1
ATOM 813 N N . GLU A 1 105 ? -25.462 28.336 -37.704 1.00 49.50 105 GLU A N 1
ATOM 814 C CA . GLU A 1 105 ? -26.125 29.571 -38.150 1.00 49.50 105 GLU A CA 1
ATOM 815 C C . GLU A 1 105 ? -25.033 30.638 -38.423 1.00 49.50 105 GLU A C 1
ATOM 817 O O . GLU A 1 105 ? -23.899 30.461 -37.967 1.00 49.50 105 GLU A O 1
ATOM 822 N N . PRO A 1 106 ? -25.316 31.641 -39.273 1.00 52.00 106 PRO A N 1
ATOM 823 C CA . PRO A 1 106 ? -24.422 32.074 -40.345 1.00 52.00 106 PRO A CA 1
ATOM 824 C C . PRO A 1 106 ? -23.888 33.505 -40.173 1.00 52.00 106 PRO A C 1
ATOM 826 O O . PRO A 1 106 ? -24.382 34.278 -39.363 1.00 52.00 106 PRO A O 1
ATOM 829 N N . GLY A 1 107 ? -22.947 33.877 -41.045 1.00 53.28 107 GLY A N 1
ATOM 830 C CA . GLY A 1 107 ? -22.698 35.275 -41.403 1.00 53.28 107 GLY A CA 1
ATOM 831 C C . GLY A 1 107 ? -21.615 35.960 -40.576 1.00 53.28 107 GLY A C 1
ATOM 832 O O . GLY A 1 107 ? -21.871 36.507 -39.513 1.00 53.28 107 GLY A O 1
ATOM 833 N N . GLY A 1 108 ? -20.400 35.968 -41.111 1.00 41.91 108 GLY A N 1
ATOM 834 C CA . GLY A 1 108 ? -19.272 36.698 -40.544 1.00 41.91 108 GLY A CA 1
ATOM 835 C C . GLY A 1 108 ? -18.032 36.444 -41.380 1.00 41.91 108 GLY A C 1
ATOM 836 O O . GLY A 1 108 ? -17.162 35.673 -40.991 1.00 41.91 108 GLY A O 1
ATOM 837 N N . LEU A 1 109 ? -18.033 37.003 -42.590 1.00 56.28 109 LEU A N 1
ATOM 838 C CA . LEU A 1 109 ? -16.850 37.118 -43.431 1.00 56.28 109 LEU A CA 1
ATOM 839 C C . LEU A 1 109 ? -15.802 37.927 -42.669 1.00 56.28 109 LEU A C 1
ATOM 841 O O . LEU A 1 109 ? -16.052 39.093 -42.408 1.00 56.28 109 LEU A O 1
ATOM 845 N N . ASP A 1 110 ? -14.648 37.329 -42.384 1.00 54.25 110 ASP A N 1
ATOM 846 C CA . ASP A 1 110 ? -13.382 38.058 -42.412 1.00 54.25 110 ASP A CA 1
ATOM 847 C C . ASP A 1 110 ? -12.234 37.111 -42.815 1.00 54.25 110 ASP A C 1
ATOM 849 O O . ASP A 1 110 ? -12.091 36.020 -42.249 1.00 54.25 110 ASP A O 1
ATOM 853 N N . PRO A 1 111 ? -11.447 37.467 -43.847 1.00 58.28 111 PRO A N 1
ATOM 854 C CA . PRO A 1 111 ? -10.419 36.608 -44.413 1.00 58.28 111 PRO A CA 1
ATOM 855 C C . PRO A 1 111 ? -9.070 36.682 -43.671 1.00 58.28 111 PRO A C 1
ATOM 857 O O . PRO A 1 111 ? -8.677 37.683 -43.085 1.00 58.28 111 PRO A O 1
ATOM 860 N N . LEU A 1 112 ? -8.359 35.561 -43.780 1.00 64.19 112 LEU A N 1
ATOM 861 C CA . LEU A 1 112 ? -6.975 35.231 -43.408 1.00 64.19 112 LEU A CA 1
ATOM 862 C C . LEU A 1 112 ? -5.923 36.362 -43.480 1.00 64.19 112 LEU A C 1
ATOM 864 O O . LEU A 1 112 ? -5.926 37.156 -44.419 1.00 64.19 112 LEU A O 1
ATOM 868 N N . PRO A 1 113 ? -4.828 36.195 -42.711 1.00 51.25 113 PRO A N 1
ATOM 869 C CA . PRO A 1 113 ? -3.475 36.415 -43.233 1.00 51.25 113 PRO A CA 1
ATOM 870 C C . PRO A 1 113 ? -2.641 35.135 -43.019 1.00 51.25 113 PRO A C 1
ATOM 872 O O . PRO A 1 113 ? -2.290 34.781 -41.900 1.00 51.25 113 PRO A O 1
ATOM 875 N N . ARG A 1 114 ? -2.367 34.276 -44.008 1.00 50.62 114 ARG A N 1
ATOM 876 C CA . ARG A 1 114 ? -1.547 34.480 -45.218 1.00 50.62 114 ARG A CA 1
ATOM 877 C C . ARG A 1 114 ? -0.255 35.265 -44.957 1.00 50.62 114 ARG A C 1
ATOM 879 O O . ARG A 1 114 ? -0.025 36.307 -45.554 1.00 50.62 114 ARG A O 1
ATOM 886 N N . TRP A 1 115 ? 0.617 34.725 -44.105 1.00 50.56 115 TRP A N 1
ATOM 887 C CA . TRP A 1 115 ? 2.026 35.121 -44.102 1.00 50.56 115 TRP A CA 1
ATOM 888 C C . TRP A 1 115 ? 2.776 34.333 -45.166 1.00 50.56 115 TRP A C 1
ATOM 890 O O . TRP A 1 115 ? 3.045 33.136 -45.070 1.00 50.56 115 TRP A O 1
ATOM 900 N N . CYS A 1 116 ? 2.992 35.060 -46.249 1.00 52.88 116 CYS A N 1
ATOM 901 C CA . CYS A 1 116 ? 3.642 34.654 -47.465 1.00 52.88 116 CYS A CA 1
ATOM 902 C C . CYS A 1 116 ? 5.113 34.299 -47.233 1.00 52.88 116 CYS A C 1
ATOM 904 O O . CYS A 1 116 ? 5.859 35.028 -46.582 1.00 52.88 116 CYS A O 1
ATOM 906 N N . ARG A 1 117 ? 5.539 33.230 -47.914 1.00 54.28 117 ARG A N 1
ATOM 907 C CA . ARG A 1 117 ? 6.872 33.143 -48.514 1.00 54.28 117 ARG A CA 1
ATOM 908 C C . ARG A 1 117 ? 7.171 34.466 -49.226 1.00 54.28 117 ARG A C 1
ATOM 910 O O . ARG A 1 117 ? 6.578 34.724 -50.272 1.00 54.28 117 ARG A O 1
ATOM 917 N N . LEU A 1 118 ? 8.096 35.265 -48.705 1.00 57.16 118 LEU A N 1
ATOM 918 C CA . LEU A 1 118 ? 8.802 36.244 -49.525 1.00 57.16 118 LEU A CA 1
ATOM 919 C C . LEU A 1 118 ? 10.014 35.556 -50.149 1.00 57.16 118 LEU A C 1
ATOM 921 O O . LEU A 1 118 ? 11.080 35.433 -49.555 1.00 57.16 118 LEU A O 1
ATOM 925 N N . VAL A 1 119 ? 9.795 35.088 -51.372 1.00 59.69 119 VAL A N 1
ATOM 926 C CA . VAL A 1 119 ? 10.826 35.013 -52.403 1.00 59.69 119 VAL A CA 1
ATOM 927 C C . VAL A 1 119 ? 11.103 36.455 -52.844 1.00 59.69 119 VAL A C 1
ATOM 929 O O . VAL A 1 119 ? 10.144 37.132 -53.213 1.00 59.69 119 VAL A O 1
ATOM 932 N N . PRO A 1 120 ? 12.351 36.947 -52.849 1.00 66.56 120 PRO A N 1
ATOM 933 C CA . PRO A 1 120 ? 12.704 38.152 -53.590 1.00 66.56 120 PRO A CA 1
ATOM 934 C C . PRO A 1 120 ? 13.006 37.788 -55.054 1.00 66.56 120 PRO A C 1
ATOM 936 O O . PRO A 1 120 ? 13.928 37.004 -55.300 1.00 66.56 120 PRO A O 1
ATOM 939 N N . PRO A 1 121 ? 12.275 38.335 -56.041 1.00 58.09 121 PRO A N 1
ATOM 940 C CA . PRO A 1 121 ? 12.682 38.303 -57.434 1.00 58.09 121 PRO A CA 1
ATOM 941 C C . PRO A 1 121 ? 13.390 39.609 -57.832 1.00 58.09 121 PRO A C 1
ATOM 943 O O . PRO A 1 121 ? 12.942 40.688 -57.460 1.00 58.09 121 PRO A O 1
ATOM 946 N N . HIS A 1 122 ? 14.407 39.470 -58.695 1.00 42.44 122 HIS A N 1
ATOM 947 C CA . HIS A 1 122 ? 14.889 40.469 -59.671 1.00 42.44 122 HIS A CA 1
ATOM 948 C C . HIS A 1 122 ? 15.474 41.787 -59.126 1.00 42.44 122 HIS A C 1
ATOM 950 O O . HIS A 1 122 ? 15.195 42.218 -58.024 1.00 42.44 122 HIS A O 1
ATOM 956 N N . ARG A 1 123 ? 16.255 42.585 -59.849 1.00 46.03 123 ARG A N 1
ATOM 957 C CA . ARG A 1 123 ? 17.209 42.509 -60.971 1.00 46.03 123 ARG A CA 1
ATOM 958 C C . ARG A 1 123 ? 17.852 43.910 -60.949 1.00 46.03 123 ARG A C 1
ATOM 960 O O . ARG A 1 123 ? 17.165 44.875 -60.648 1.00 46.03 123 ARG A O 1
ATOM 967 N N . HIS A 1 124 ? 19.136 43.969 -61.292 1.00 51.78 124 HIS A N 1
ATOM 968 C CA . HIS A 1 124 ? 19.895 45.084 -61.883 1.00 51.78 124 HIS A CA 1
ATOM 969 C C . HIS A 1 124 ? 19.557 46.538 -61.520 1.00 51.78 124 HIS A C 1
ATOM 971 O O . HIS A 1 124 ? 18.510 47.019 -61.920 1.00 51.78 124 HIS A O 1
ATOM 977 N N . LEU A 1 125 ? 20.565 47.295 -61.064 1.00 50.22 125 LEU A N 1
ATOM 978 C CA . LEU A 1 125 ? 20.962 48.531 -61.753 1.00 50.22 125 LEU A CA 1
ATOM 979 C C . LEU A 1 125 ? 22.475 48.765 -61.654 1.00 50.22 125 LEU A C 1
ATOM 981 O O . LEU A 1 125 ? 23.103 48.594 -60.611 1.00 50.22 125 LEU A O 1
ATOM 985 N N . LEU A 1 126 ? 23.027 49.136 -62.805 1.00 54.31 126 LEU A N 1
ATOM 986 C CA . LEU A 1 126 ? 24.397 49.552 -63.051 1.00 54.31 126 LEU A CA 1
ATOM 987 C C . LEU A 1 126 ? 24.737 50.799 -62.226 1.00 54.31 126 LEU A C 1
ATOM 989 O O . LEU A 1 126 ? 23.990 51.776 -62.256 1.00 54.31 126 LEU A O 1
ATOM 993 N N . ARG A 1 127 ? 25.900 50.810 -61.568 1.00 45.47 127 ARG A N 1
ATOM 994 C CA . ARG A 1 127 ? 26.538 52.054 -61.126 1.00 45.47 127 ARG A CA 1
ATOM 995 C C . ARG A 1 127 ? 27.970 52.096 -61.634 1.00 45.47 127 ARG A C 1
ATOM 997 O O . ARG A 1 127 ? 28.777 51.216 -61.350 1.00 45.47 127 ARG A O 1
ATOM 1004 N N . ALA A 1 128 ? 28.206 53.115 -62.444 1.00 51.00 128 ALA A N 1
ATOM 1005 C CA . ALA A 1 128 ? 29.452 53.439 -63.099 1.00 51.00 128 ALA A CA 1
ATOM 1006 C C . ALA A 1 128 ? 30.551 53.859 -62.109 1.00 51.00 128 ALA A C 1
ATOM 1008 O O . ALA A 1 128 ? 30.269 54.496 -61.096 1.00 51.00 128 ALA A O 1
ATOM 1009 N N . GLY A 1 129 ? 31.794 53.554 -62.493 1.00 56.06 129 GLY A N 1
ATOM 1010 C CA . GLY A 1 129 ? 32.940 54.456 -62.364 1.00 56.06 129 GLY A CA 1
ATOM 1011 C C . GLY A 1 129 ? 33.467 54.731 -60.959 1.00 56.06 129 GLY A C 1
ATOM 1012 O O . GLY A 1 129 ? 33.187 55.777 -60.386 1.00 56.06 129 GLY A O 1
ATOM 1013 N N . GLY A 1 130 ? 34.334 53.850 -60.463 1.00 56.47 130 GLY A N 1
ATOM 1014 C CA . GLY A 1 130 ? 35.297 54.178 -59.412 1.00 56.47 130 GLY A CA 1
ATOM 1015 C C . GLY A 1 130 ? 36.636 53.497 -59.718 1.00 56.47 130 GLY A C 1
ATOM 1016 O O . GLY A 1 130 ? 36.614 52.309 -60.049 1.00 56.47 130 GLY A O 1
ATOM 1017 N N . PRO A 1 131 ? 37.781 54.206 -59.666 1.00 58.31 131 PRO A N 1
ATOM 1018 C CA . PRO A 1 131 ? 39.090 53.601 -59.874 1.00 58.31 131 PRO A CA 1
ATOM 1019 C C . PRO A 1 131 ? 39.337 52.550 -58.792 1.00 58.31 131 PRO A C 1
ATOM 1021 O O . PRO A 1 131 ? 39.320 52.823 -57.592 1.00 58.31 131 PRO A O 1
ATOM 1024 N N . VAL A 1 132 ? 39.500 51.318 -59.257 1.00 58.62 132 VAL A N 1
ATOM 1025 C CA . VAL A 1 132 ? 39.763 50.136 -58.447 1.00 58.62 132 VAL A CA 1
ATOM 1026 C C . VAL A 1 132 ? 41.180 50.266 -57.883 1.00 58.62 132 VAL A C 1
ATOM 1028 O O . VAL A 1 132 ? 42.117 50.337 -58.677 1.00 58.62 132 VAL A O 1
ATOM 1031 N N . PRO A 1 133 ? 41.389 50.284 -56.554 1.00 63.25 133 PRO A N 1
ATOM 1032 C CA . PRO A 1 133 ? 42.731 50.126 -56.021 1.00 63.25 133 PRO A CA 1
ATOM 1033 C C . PRO A 1 133 ? 43.225 48.726 -56.394 1.00 63.25 133 PRO A C 1
ATOM 1035 O O . PRO A 1 133 ? 42.586 47.724 -56.054 1.00 63.25 133 PRO A O 1
ATOM 1038 N N . GLU A 1 134 ? 44.346 48.672 -57.115 1.00 58.84 134 GLU A N 1
ATOM 1039 C CA . GLU A 1 134 ? 45.109 47.460 -57.402 1.00 58.84 134 GLU A CA 1
ATOM 1040 C C . GLU A 1 134 ? 45.469 46.776 -56.084 1.00 58.84 134 GLU A C 1
ATOM 1042 O O . GLU A 1 134 ? 46.473 47.054 -55.429 1.00 58.84 134 GLU A O 1
ATOM 1047 N N . ARG A 1 135 ? 44.593 45.871 -55.657 1.00 56.97 135 ARG A N 1
ATOM 1048 C CA . ARG A 1 135 ? 44.853 44.991 -54.534 1.00 56.97 135 ARG A CA 1
ATOM 1049 C C . ARG A 1 135 ? 45.839 43.955 -55.042 1.00 56.97 135 ARG A C 1
ATOM 1051 O O . ARG A 1 135 ? 45.465 43.028 -55.760 1.00 56.97 135 ARG A O 1
ATOM 1058 N N . THR A 1 136 ? 47.103 44.175 -54.703 1.00 58.34 136 THR A N 1
ATOM 1059 C CA . THR A 1 136 ? 48.220 43.275 -54.957 1.00 58.34 136 THR A CA 1
ATOM 1060 C C . THR A 1 136 ? 47.793 41.838 -54.690 1.00 58.34 136 THR A C 1
ATOM 1062 O O . THR A 1 136 ? 47.425 41.438 -53.583 1.00 58.34 136 THR A O 1
ATOM 1065 N N . VAL A 1 137 ? 47.789 41.069 -55.775 1.00 60.62 137 VAL A N 1
ATOM 1066 C CA . VAL A 1 137 ? 47.519 39.640 -55.799 1.00 60.62 137 VAL A CA 1
ATOM 1067 C C . VAL A 1 137 ? 48.690 38.957 -55.102 1.00 60.62 137 VAL A C 1
ATOM 1069 O O . VAL A 1 137 ? 49.614 38.452 -55.735 1.00 60.62 137 VAL A O 1
ATOM 1072 N N . ASN A 1 138 ? 48.663 38.947 -53.771 1.00 57.41 138 ASN A N 1
ATOM 1073 C CA . ASN A 1 138 ? 49.502 38.056 -52.995 1.00 57.41 138 ASN A CA 1
ATOM 1074 C C . ASN A 1 138 ? 48.921 36.653 -53.174 1.00 57.41 138 ASN A C 1
ATOM 1076 O O . ASN A 1 138 ? 47.932 36.261 -52.550 1.00 57.41 138 ASN A O 1
ATOM 1080 N N . ARG A 1 139 ? 49.503 35.924 -54.131 1.00 52.47 139 ARG A N 1
ATOM 1081 C CA . ARG A 1 139 ? 49.262 34.505 -54.382 1.00 52.47 139 ARG A CA 1
ATOM 1082 C C . ARG A 1 139 ? 49.654 33.709 -53.134 1.00 52.47 139 ARG A C 1
ATOM 1084 O O . ARG A 1 139 ? 50.705 33.081 -53.108 1.00 52.47 139 ARG A O 1
ATOM 1091 N N . HIS A 1 140 ? 48.768 33.627 -52.144 1.00 54.97 140 HIS A N 1
ATOM 1092 C CA . HIS A 1 140 ? 48.762 32.509 -51.199 1.00 54.97 140 HIS A CA 1
ATOM 1093 C C . HIS A 1 140 ? 48.211 31.269 -51.915 1.00 54.97 140 HIS A C 1
ATOM 1095 O O . HIS A 1 140 ? 47.082 30.814 -51.737 1.00 54.97 140 HIS A O 1
ATOM 1101 N N . ARG A 1 141 ? 49.043 30.758 -52.822 1.00 56.19 141 ARG A N 1
ATOM 1102 C CA . ARG A 1 141 ? 48.869 29.517 -53.563 1.00 56.19 141 ARG A CA 1
ATOM 1103 C C . ARG A 1 141 ? 49.427 28.403 -52.677 1.00 56.19 141 ARG A C 1
ATOM 1105 O O . ARG A 1 141 ? 50.594 28.064 -52.781 1.00 56.19 141 ARG A O 1
ATOM 1112 N N . GLY A 1 142 ? 48.614 27.904 -51.750 1.00 56.78 142 GLY A N 1
ATOM 1113 C CA . GLY A 1 142 ? 49.053 26.825 -50.856 1.00 56.78 142 GLY A CA 1
ATOM 1114 C C . GLY A 1 142 ? 48.018 26.304 -49.865 1.00 56.78 142 GLY A C 1
ATOM 1115 O O . GLY A 1 142 ? 48.394 25.716 -48.863 1.00 56.78 142 GLY A O 1
ATOM 1116 N N . GLN A 1 143 ? 46.721 26.532 -50.090 1.00 59.16 143 GLN A N 1
ATOM 1117 C CA . GLN A 1 143 ? 45.690 26.077 -49.149 1.00 59.16 143 GLN A CA 1
ATOM 1118 C C . GLN A 1 143 ? 44.416 25.638 -49.879 1.00 59.16 143 GLN A C 1
ATOM 1120 O O . GLN A 1 143 ? 43.318 26.140 -49.645 1.00 59.16 143 GLN A O 1
ATOM 1125 N N . ARG A 1 144 ? 44.570 24.720 -50.838 1.00 54.94 144 ARG A N 1
ATOM 1126 C CA . ARG A 1 144 ? 43.457 24.120 -51.587 1.00 54.94 144 ARG A CA 1
ATOM 1127 C C . ARG A 1 144 ? 43.532 22.592 -51.613 1.00 54.94 144 ARG A C 1
ATOM 1129 O O . ARG A 1 144 ? 43.321 22.035 -52.666 1.00 54.94 144 ARG A O 1
ATOM 1136 N N . ASP A 1 145 ? 43.756 21.928 -50.480 1.00 57.31 145 ASP A N 1
ATOM 1137 C CA . ASP A 1 145 ? 43.611 20.455 -50.424 1.00 57.31 145 ASP A CA 1
ATOM 1138 C C . ASP A 1 145 ? 42.892 19.920 -49.172 1.00 57.31 145 ASP A C 1
ATOM 1140 O O . ASP A 1 145 ? 42.773 18.716 -48.988 1.00 57.31 145 ASP A O 1
ATOM 1144 N N . GLN A 1 146 ? 42.307 20.780 -48.327 1.00 58.81 146 GLN A N 1
ATOM 1145 C CA . GLN A 1 146 ? 41.581 20.332 -47.120 1.00 58.81 146 GLN A CA 1
ATOM 1146 C C . GLN A 1 146 ? 40.068 20.615 -47.138 1.00 58.81 146 GLN A C 1
ATOM 1148 O O . GLN A 1 146 ? 39.431 20.682 -46.093 1.00 58.81 146 GLN A O 1
ATOM 1153 N N . ARG A 1 147 ? 39.445 20.789 -48.312 1.00 55.91 147 ARG A N 1
ATOM 1154 C CA . ARG A 1 147 ? 37.992 21.074 -48.423 1.00 55.91 147 ARG A CA 1
ATOM 1155 C C . ARG A 1 147 ? 37.143 19.903 -48.939 1.00 55.91 147 ARG A C 1
ATOM 1157 O O . ARG A 1 147 ? 36.022 20.127 -49.382 1.00 55.91 147 ARG A O 1
ATOM 1164 N N . GLY A 1 148 ? 37.658 18.672 -48.883 1.00 55.28 148 GLY A N 1
ATOM 1165 C CA . GLY A 1 148 ? 36.973 17.487 -49.423 1.00 55.28 148 GLY A CA 1
ATOM 1166 C C . GLY A 1 148 ? 36.538 16.415 -48.416 1.00 55.28 148 GLY A C 1
ATOM 1167 O O . GLY A 1 148 ? 35.773 15.538 -48.798 1.00 55.28 148 GLY A O 1
ATOM 1168 N N . GLY A 1 149 ? 36.995 16.453 -47.157 1.00 58.03 149 GLY A N 1
ATOM 1169 C CA . GLY A 1 149 ? 36.845 15.313 -46.232 1.00 58.03 149 GLY A CA 1
ATOM 1170 C C . GLY A 1 149 ? 35.767 15.426 -45.146 1.00 58.03 149 GLY A C 1
ATOM 1171 O O . GLY A 1 149 ? 35.328 14.411 -44.632 1.00 58.03 149 GLY A O 1
ATOM 1172 N N . GLY A 1 150 ? 35.307 16.630 -44.793 1.00 56.66 150 GLY A N 1
ATOM 1173 C CA . GLY A 1 150 ? 34.640 16.854 -43.497 1.00 56.66 150 GLY A CA 1
ATOM 1174 C C . GLY A 1 150 ? 33.110 16.765 -43.441 1.00 56.66 150 GLY A C 1
ATOM 1175 O O . GLY A 1 150 ? 32.544 17.235 -42.471 1.00 56.66 150 GLY A O 1
ATOM 1176 N N . ARG A 1 151 ? 32.401 16.254 -44.461 1.00 58.97 151 ARG A N 1
ATOM 1177 C CA . ARG A 1 151 ? 30.912 16.261 -44.465 1.00 58.97 151 ARG A CA 1
ATOM 1178 C C . ARG A 1 151 ? 30.242 14.927 -44.132 1.00 58.97 151 ARG A C 1
ATOM 1180 O O . ARG A 1 151 ? 29.023 14.897 -43.986 1.00 58.97 151 ARG A O 1
ATOM 1187 N N . ARG A 1 152 ? 30.991 13.824 -44.047 1.00 60.78 152 ARG A N 1
ATOM 1188 C CA . ARG A 1 152 ? 30.421 12.504 -43.716 1.00 60.78 152 ARG A CA 1
ATOM 1189 C C . ARG A 1 152 ? 30.451 12.186 -42.222 1.00 60.78 152 ARG A C 1
ATOM 1191 O O . ARG A 1 152 ? 29.576 11.456 -41.766 1.00 60.78 152 ARG A O 1
ATOM 1198 N N . ASP A 1 153 ? 31.362 12.789 -41.467 1.00 64.12 153 ASP A N 1
ATOM 1199 C CA . ASP A 1 153 ? 31.556 12.446 -40.054 1.00 64.12 153 ASP A CA 1
ATOM 1200 C C . ASP A 1 153 ? 30.526 13.125 -39.131 1.00 64.12 153 ASP A C 1
ATOM 1202 O O . ASP A 1 153 ? 30.089 12.534 -38.141 1.00 64.12 153 ASP A O 1
ATOM 1206 N N . ASP A 1 154 ? 30.025 14.306 -39.512 1.00 69.31 154 ASP A N 1
ATOM 1207 C CA . ASP A 1 154 ? 29.052 15.065 -38.710 1.00 69.31 154 ASP A CA 1
ATOM 1208 C C . ASP A 1 154 ? 27.682 14.370 -38.610 1.00 69.31 154 ASP A C 1
ATOM 1210 O O . ASP A 1 154 ? 27.011 14.420 -37.576 1.00 69.31 154 ASP A O 1
ATOM 1214 N N . LEU A 1 155 ? 27.259 13.678 -39.676 1.00 76.38 155 LEU A N 1
ATOM 1215 C CA . LEU A 1 155 ? 25.976 12.967 -39.701 1.00 76.38 155 LEU A CA 1
ATOM 1216 C C . LEU A 1 155 ? 26.018 11.692 -38.847 1.00 76.38 155 LEU A C 1
ATOM 1218 O O . LEU A 1 155 ? 25.025 11.347 -38.204 1.00 76.38 155 LEU A O 1
ATOM 1222 N N . GLY A 1 156 ? 27.169 11.014 -38.795 1.00 83.44 156 GLY A N 1
ATOM 1223 C CA . GLY A 1 156 ? 27.356 9.820 -37.970 1.00 83.44 156 GLY A CA 1
ATOM 1224 C C . GLY A 1 156 ? 27.287 10.145 -36.480 1.00 83.44 156 GLY A C 1
ATOM 1225 O O . GLY A 1 156 ? 26.531 9.509 -35.743 1.00 83.44 156 GLY A O 1
ATOM 1226 N N . PHE A 1 157 ? 27.992 11.195 -36.049 1.00 89.75 157 PHE A N 1
ATOM 1227 C CA . PHE A 1 157 ? 27.997 11.611 -34.647 1.00 89.75 157 PHE A CA 1
ATOM 1228 C C . PHE A 1 157 ? 26.600 11.999 -34.150 1.00 89.75 157 PHE A C 1
ATOM 1230 O O . PHE A 1 157 ? 26.187 11.560 -33.076 1.00 89.75 157 PHE A O 1
ATOM 1237 N N . LEU A 1 158 ? 25.834 12.749 -34.951 1.00 91.94 158 LEU A N 1
ATOM 1238 C CA . LEU A 1 158 ? 24.484 13.164 -34.571 1.00 91.94 158 LEU A CA 1
ATOM 1239 C C . LEU A 1 158 ? 23.545 11.968 -34.367 1.00 91.94 158 LEU A C 1
ATOM 1241 O O . LEU A 1 158 ? 22.779 11.950 -33.406 1.00 91.94 158 LEU A O 1
ATOM 1245 N N . THR A 1 159 ? 23.606 10.958 -35.240 1.00 92.81 159 THR A N 1
ATOM 1246 C CA . THR A 1 159 ? 22.751 9.766 -35.102 1.00 92.81 159 THR A CA 1
ATOM 1247 C C . THR A 1 159 ? 23.097 8.944 -33.866 1.00 92.81 159 THR A C 1
ATOM 1249 O O . THR A 1 159 ? 22.191 8.562 -33.128 1.00 92.81 159 THR A O 1
ATOM 1252 N N . ILE A 1 160 ? 24.389 8.730 -33.589 1.00 95.00 160 ILE A N 1
ATOM 1253 C CA . ILE A 1 160 ? 24.848 8.028 -32.382 1.00 95.00 160 ILE A CA 1
ATOM 1254 C C . ILE A 1 160 ? 24.417 8.800 -31.133 1.00 95.00 160 ILE A C 1
ATOM 1256 O O . ILE A 1 160 ? 23.920 8.209 -30.174 1.00 95.00 160 ILE A O 1
ATOM 1260 N N . TRP A 1 161 ? 24.550 10.125 -31.158 1.00 95.56 161 TRP A N 1
ATOM 1261 C CA . TRP A 1 161 ? 24.152 10.981 -30.051 1.00 95.56 161 TRP A CA 1
ATOM 1262 C C . TRP A 1 161 ? 22.636 10.949 -29.805 1.00 95.56 161 TRP A C 1
ATOM 1264 O O . TRP A 1 161 ? 22.206 10.753 -28.670 1.00 95.56 161 TRP A O 1
ATOM 1274 N N . LEU A 1 162 ? 21.816 11.055 -30.857 1.00 96.81 162 LEU A N 1
ATOM 1275 C CA . LEU A 1 162 ? 20.354 10.951 -30.760 1.00 96.81 162 LEU A CA 1
ATOM 1276 C C . LEU A 1 162 ? 19.901 9.569 -30.284 1.00 96.81 162 LEU A C 1
ATOM 1278 O O . LEU A 1 162 ? 18.976 9.475 -29.480 1.00 96.81 162 LEU A O 1
ATOM 1282 N N . LEU A 1 163 ? 20.556 8.502 -30.747 1.00 97.25 163 LEU A N 1
ATOM 1283 C CA . LEU A 1 163 ? 20.284 7.142 -30.289 1.00 97.25 163 LEU A CA 1
ATOM 1284 C C . LEU A 1 163 ? 20.602 6.997 -28.795 1.00 97.25 163 LEU A C 1
ATOM 1286 O O . LEU A 1 163 ? 19.783 6.473 -28.041 1.00 97.25 163 LEU A O 1
ATOM 1290 N N . GLY A 1 164 ? 21.753 7.517 -28.357 1.00 97.00 164 GLY A N 1
ATOM 1291 C CA . GLY A 1 164 ? 22.135 7.561 -26.947 1.00 97.00 164 GLY A CA 1
ATOM 1292 C C . GLY A 1 164 ? 21.141 8.357 -26.099 1.00 97.00 164 GLY A C 1
ATOM 1293 O O . GLY A 1 164 ? 20.715 7.885 -25.046 1.00 97.00 164 GLY A O 1
ATOM 1294 N N . LEU A 1 165 ? 20.699 9.521 -26.586 1.00 98.06 165 LEU A N 1
ATOM 1295 C CA . LEU A 1 165 ? 19.677 10.334 -25.929 1.00 98.06 165 LEU A CA 1
ATOM 1296 C C . LEU A 1 165 ? 18.337 9.593 -25.836 1.00 98.06 165 LEU A C 1
ATOM 1298 O O . LEU A 1 165 ? 17.707 9.597 -24.783 1.00 98.06 165 LEU A O 1
ATOM 1302 N N . CYS A 1 166 ? 17.907 8.923 -26.906 1.00 97.62 166 CYS A N 1
ATOM 1303 C CA . CYS A 1 166 ? 16.674 8.140 -26.913 1.00 97.62 166 CYS A CA 1
ATOM 1304 C C . CYS A 1 166 ? 16.731 6.992 -25.896 1.00 97.62 166 CYS A C 1
ATOM 1306 O O . CYS A 1 166 ? 15.768 6.772 -25.162 1.00 97.62 166 CYS A O 1
ATOM 1308 N N . LEU A 1 167 ? 17.863 6.287 -25.815 1.00 94.94 167 LEU A N 1
ATOM 1309 C CA . LEU A 1 167 ? 18.067 5.221 -24.836 1.00 94.94 167 LEU A CA 1
ATOM 1310 C C . LEU A 1 167 ? 18.061 5.772 -23.402 1.00 94.94 167 LEU A C 1
ATOM 1312 O O . LEU A 1 167 ? 17.415 5.198 -22.527 1.00 94.94 167 LEU A O 1
ATOM 1316 N N . LEU A 1 168 ? 18.715 6.915 -23.171 1.00 95.62 168 LEU A N 1
ATOM 1317 C CA . LEU A 1 168 ? 18.717 7.597 -21.877 1.00 95.62 168 LEU A CA 1
ATOM 1318 C C . LEU A 1 168 ? 17.298 8.004 -21.453 1.00 95.62 168 LEU A C 1
ATOM 1320 O O . LEU A 1 168 ? 16.906 7.766 -20.312 1.00 95.62 168 LEU A O 1
ATOM 1324 N N . LEU A 1 169 ? 16.513 8.574 -22.371 1.00 96.12 169 LEU A N 1
ATOM 1325 C CA . LEU A 1 169 ? 15.121 8.951 -22.119 1.00 96.12 169 LEU A CA 1
ATOM 1326 C C . LEU A 1 169 ? 14.233 7.734 -21.855 1.00 96.12 169 LEU A C 1
ATOM 1328 O O . LEU A 1 169 ? 13.357 7.808 -20.997 1.00 96.12 169 LEU A O 1
ATOM 1332 N N . LEU A 1 170 ? 14.467 6.611 -22.539 1.00 91.19 170 LEU A N 1
ATOM 1333 C CA . LEU A 1 170 ? 13.741 5.367 -22.291 1.00 91.19 170 LEU A CA 1
ATOM 1334 C C . LEU A 1 170 ? 14.013 4.836 -20.876 1.00 91.19 170 LEU A C 1
ATOM 1336 O O . LEU A 1 170 ? 13.074 4.485 -20.161 1.00 91.19 170 LEU A O 1
ATOM 1340 N N . VAL A 1 171 ? 15.280 4.831 -20.449 1.00 90.38 171 VAL A N 1
ATOM 1341 C CA . VAL A 1 171 ? 15.665 4.435 -19.085 1.00 90.38 171 VAL A CA 1
ATOM 1342 C C . VAL A 1 171 ? 15.053 5.388 -18.059 1.00 90.38 171 VAL A C 1
ATOM 1344 O O . VAL A 1 171 ? 14.434 4.935 -17.097 1.00 90.38 171 VAL A O 1
ATOM 1347 N N . LEU A 1 172 ? 15.156 6.702 -18.275 1.00 94.12 172 LEU A N 1
ATOM 1348 C CA . LEU A 1 172 ? 14.618 7.704 -17.355 1.00 94.12 172 LEU A CA 1
ATOM 1349 C C . LEU A 1 172 ? 13.087 7.642 -17.256 1.00 94.12 172 LEU A C 1
ATOM 1351 O O . LEU A 1 172 ? 12.530 7.713 -16.158 1.00 94.12 172 LEU A O 1
ATOM 1355 N N . GLY A 1 173 ? 12.403 7.468 -18.388 1.00 94.06 173 GLY A N 1
ATOM 1356 C CA . GLY A 1 173 ? 10.954 7.288 -18.441 1.00 94.06 173 GLY A CA 1
ATOM 1357 C C . GLY A 1 173 ? 10.521 6.013 -17.723 1.00 94.06 173 GLY A C 1
ATOM 1358 O O . GLY A 1 173 ? 9.554 6.025 -16.962 1.00 94.06 173 GLY A O 1
ATOM 1359 N N . GLY A 1 174 ? 11.286 4.936 -17.891 1.00 91.62 174 GLY A N 1
ATOM 1360 C CA . GLY A 1 174 ? 11.037 3.680 -17.205 1.00 91.62 174 GLY A CA 1
ATOM 1361 C C . GLY A 1 174 ? 11.191 3.762 -15.687 1.00 91.62 174 GLY A C 1
ATOM 1362 O O . GLY A 1 174 ? 10.294 3.343 -14.959 1.00 91.62 174 GLY A O 1
ATOM 1363 N N . VAL A 1 175 ? 12.276 4.378 -15.204 1.00 91.44 175 VAL A N 1
ATOM 1364 C CA . VAL A 1 175 ? 12.493 4.626 -13.766 1.00 91.44 175 VAL A CA 1
ATOM 1365 C C . VAL A 1 175 ? 11.396 5.525 -13.192 1.00 91.44 175 VAL A C 1
ATOM 1367 O O . VAL A 1 175 ? 10.912 5.278 -12.089 1.00 91.44 175 VAL A O 1
ATOM 1370 N N . SER A 1 176 ? 10.960 6.537 -13.945 1.00 94.69 176 SER A N 1
ATOM 1371 C CA . SER A 1 176 ? 9.874 7.432 -13.524 1.00 94.69 176 SER A CA 1
ATOM 1372 C C . SER A 1 176 ? 8.550 6.683 -13.347 1.00 94.69 176 SER A C 1
ATOM 1374 O O . SER A 1 176 ? 7.839 6.909 -12.367 1.00 94.69 176 SER A O 1
ATOM 1376 N N . LEU A 1 177 ? 8.227 5.766 -14.264 1.00 93.00 177 LEU A N 1
ATOM 1377 C CA . LEU A 1 177 ? 7.012 4.956 -14.191 1.00 93.00 177 LEU A CA 1
ATOM 1378 C C . LEU A 1 177 ? 7.065 3.941 -13.039 1.00 93.00 177 LEU A C 1
ATOM 1380 O O . LEU A 1 177 ? 6.079 3.789 -12.316 1.00 93.00 177 LEU A O 1
ATOM 1384 N N . ASP A 1 178 ? 8.219 3.307 -12.825 1.00 91.25 178 ASP A N 1
ATOM 1385 C CA . ASP A 1 178 ? 8.446 2.417 -11.682 1.00 91.25 178 ASP A CA 1
ATOM 1386 C C . ASP A 1 178 ? 8.298 3.185 -10.350 1.00 91.25 178 ASP A C 1
ATOM 1388 O O . ASP A 1 178 ? 7.596 2.726 -9.446 1.00 91.25 178 ASP A O 1
ATOM 1392 N N . LEU A 1 179 ? 8.865 4.394 -10.237 1.00 91.00 179 LEU A N 1
ATOM 1393 C CA . LEU A 1 179 ? 8.738 5.234 -9.038 1.00 91.00 179 LEU A CA 1
ATOM 1394 C C . LEU A 1 179 ? 7.286 5.660 -8.782 1.00 91.00 179 LEU A C 1
ATOM 1396 O O . LEU A 1 179 ? 6.809 5.600 -7.646 1.00 91.00 179 LEU A O 1
ATOM 1400 N N . TRP A 1 180 ? 6.568 6.057 -9.836 1.00 93.12 180 TRP A N 1
ATOM 1401 C CA . TRP A 1 180 ? 5.152 6.408 -9.741 1.00 93.12 180 TRP A CA 1
ATOM 1402 C C . TRP A 1 180 ? 4.307 5.236 -9.231 1.00 93.12 180 TRP A C 1
ATOM 1404 O O . TRP A 1 180 ? 3.411 5.415 -8.398 1.00 93.12 180 TRP A O 1
ATOM 1414 N N . ARG A 1 181 ? 4.609 4.021 -9.696 1.00 90.25 181 ARG A N 1
ATOM 1415 C CA . ARG A 1 181 ? 3.923 2.806 -9.259 1.00 90.25 181 ARG A CA 1
ATOM 1416 C C . ARG A 1 181 ? 4.183 2.504 -7.784 1.00 90.25 181 ARG A C 1
ATOM 1418 O O . ARG A 1 181 ? 3.225 2.306 -7.043 1.00 90.25 181 ARG A O 1
ATOM 1425 N N . VAL A 1 182 ? 5.441 2.558 -7.340 1.00 91.19 182 VAL A N 1
ATOM 1426 C CA . VAL A 1 182 ? 5.810 2.393 -5.919 1.00 91.19 182 VAL A CA 1
ATOM 1427 C C . VAL A 1 182 ? 5.071 3.399 -5.040 1.00 91.19 182 VAL A C 1
ATOM 1429 O O . VAL A 1 182 ? 4.529 3.040 -3.995 1.00 91.19 182 VAL A O 1
ATOM 1432 N N . PHE A 1 183 ? 5.009 4.661 -5.469 1.00 93.38 183 PHE A N 1
ATOM 1433 C CA . PHE A 1 183 ? 4.303 5.703 -4.732 1.00 93.38 183 PHE A CA 1
ATOM 1434 C C . PHE A 1 183 ? 2.795 5.429 -4.641 1.00 93.38 183 PHE A C 1
ATOM 1436 O O . PHE A 1 183 ? 2.215 5.537 -3.560 1.00 93.38 183 PHE A O 1
ATOM 1443 N N . SER A 1 184 ? 2.178 5.019 -5.751 1.00 92.56 184 SER A N 1
ATOM 1444 C CA . SER A 1 184 ? 0.753 4.675 -5.804 1.00 92.56 184 SER A CA 1
ATOM 1445 C C . SER A 1 184 ? 0.418 3.491 -4.887 1.00 92.56 184 SER A C 1
ATOM 1447 O O . SER A 1 184 ? -0.567 3.533 -4.151 1.00 92.56 184 SER A O 1
ATOM 1449 N N . GLU A 1 185 ? 1.260 2.455 -4.875 1.00 91.69 185 GLU A N 1
ATOM 1450 C CA . GLU A 1 185 ? 1.082 1.283 -4.008 1.00 91.69 185 GLU A CA 1
ATOM 1451 C C . GLU A 1 185 ? 1.284 1.635 -2.526 1.00 91.69 185 GLU A C 1
ATOM 1453 O O . GLU A 1 185 ? 0.490 1.220 -1.681 1.00 91.69 185 GLU A O 1
ATOM 1458 N N . ARG A 1 186 ? 2.262 2.493 -2.202 1.00 93.56 186 ARG A N 1
ATOM 1459 C CA . ARG A 1 186 ? 2.444 3.017 -0.839 1.00 93.56 186 ARG A CA 1
ATOM 1460 C C . ARG A 1 186 ? 1.217 3.789 -0.349 1.00 93.56 186 ARG A C 1
ATOM 1462 O O . ARG A 1 186 ? 0.815 3.614 0.799 1.00 93.56 186 ARG A O 1
ATOM 1469 N N . GLN A 1 187 ? 0.619 4.633 -1.193 1.00 94.50 187 GLN A N 1
ATOM 1470 C CA . GLN A 1 187 ? -0.601 5.368 -0.840 1.00 94.50 187 GLN A CA 1
ATOM 1471 C C . GLN A 1 187 ? -1.793 4.433 -0.616 1.00 94.50 187 GLN A C 1
ATOM 1473 O O . GLN A 1 187 ? -2.569 4.644 0.315 1.00 94.50 187 GLN A O 1
ATOM 1478 N N . ALA A 1 188 ? -1.920 3.381 -1.426 1.00 92.94 188 ALA A N 1
ATOM 1479 C CA . ALA A 1 188 ? -2.961 2.377 -1.240 1.00 92.94 188 ALA A CA 1
ATOM 1480 C C . ALA A 1 188 ? -2.780 1.592 0.075 1.00 92.94 188 ALA A C 1
ATOM 1482 O O . ALA A 1 188 ? -3.751 1.418 0.811 1.00 92.94 188 ALA A O 1
ATOM 1483 N N . LEU A 1 189 ? -1.548 1.185 0.414 1.00 93.75 189 LEU A N 1
ATOM 1484 C CA . LEU A 1 189 ? -1.235 0.541 1.699 1.00 93.75 189 LEU A CA 1
ATOM 1485 C C . LEU A 1 189 ? -1.513 1.460 2.893 1.00 93.75 189 LEU A C 1
ATOM 1487 O O . LEU A 1 189 ? -2.046 0.997 3.897 1.00 93.75 189 LEU A O 1
ATOM 1491 N N . ALA A 1 190 ? -1.203 2.755 2.779 1.00 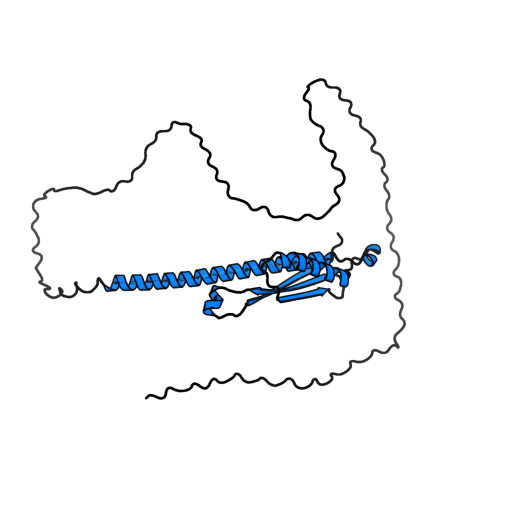94.56 190 ALA A N 1
ATOM 1492 C CA . ALA A 1 190 ? -1.526 3.737 3.812 1.00 94.56 190 ALA A CA 1
ATOM 1493 C C . ALA A 1 190 ? -3.038 3.852 4.037 1.00 94.56 190 ALA A C 1
ATOM 1495 O O . ALA A 1 190 ? -3.493 3.715 5.167 1.00 94.56 190 ALA A O 1
ATOM 1496 N N . GLY A 1 191 ? -3.827 3.979 2.965 1.00 94.62 191 GLY A N 1
ATOM 1497 C CA . GLY A 1 191 ? -5.288 4.010 3.076 1.00 94.62 191 GLY A CA 1
ATOM 1498 C C . GLY A 1 191 ? -5.880 2.724 3.672 1.00 94.62 191 GLY A C 1
ATOM 1499 O O . GLY A 1 191 ? -6.844 2.773 4.441 1.00 94.62 191 GLY A O 1
ATOM 1500 N N . LEU A 1 192 ? -5.283 1.568 3.369 1.00 95.06 192 LEU A N 1
ATOM 1501 C CA . LEU A 1 192 ? -5.660 0.289 3.973 1.00 95.06 192 LEU A CA 1
ATOM 1502 C C . LEU A 1 192 ? -5.329 0.263 5.472 1.00 95.06 192 LEU A C 1
ATOM 1504 O O . LEU A 1 192 ? -6.180 -0.117 6.272 1.00 95.06 192 LEU A O 1
ATOM 1508 N N . ALA A 1 193 ? -4.133 0.704 5.869 1.00 95.81 193 ALA A N 1
ATOM 1509 C CA . ALA A 1 193 ? -3.742 0.783 7.275 1.00 95.81 193 ALA A CA 1
ATOM 1510 C C . ALA A 1 193 ? -4.638 1.756 8.063 1.00 95.81 193 ALA A C 1
ATOM 1512 O O . ALA A 1 193 ? -5.085 1.414 9.155 1.00 95.81 193 ALA A O 1
ATOM 1513 N N . ASP A 1 194 ? -4.967 2.915 7.486 1.00 95.88 194 ASP A N 1
ATOM 1514 C CA . ASP A 1 194 ? -5.843 3.926 8.091 1.00 95.88 194 ASP A CA 1
ATOM 1515 C C . ASP A 1 194 ? -7.281 3.428 8.264 1.00 95.88 194 ASP A C 1
ATOM 1517 O O . ASP A 1 194 ? -7.905 3.586 9.310 1.00 95.88 194 ASP A O 1
ATOM 1521 N N . SER A 1 195 ? -7.837 2.784 7.243 1.00 95.44 195 SER A N 1
ATOM 1522 C CA . SER A 1 195 ? -9.186 2.217 7.338 1.00 95.44 195 SER A CA 1
ATOM 1523 C C . SER A 1 195 ? -9.252 1.008 8.277 1.00 95.44 195 SER A C 1
ATOM 1525 O O . SER A 1 195 ? -10.277 0.791 8.927 1.00 95.44 195 SER A O 1
ATOM 1527 N N . ALA A 1 196 ? -8.176 0.227 8.385 1.00 96.06 196 ALA A N 1
ATOM 1528 C CA . ALA A 1 196 ? -8.066 -0.867 9.341 1.00 96.06 196 ALA A CA 1
ATOM 1529 C C . ALA A 1 196 ? -7.934 -0.360 10.782 1.00 96.06 196 ALA A C 1
ATOM 1531 O O . ALA A 1 196 ? -8.612 -0.884 11.667 1.00 96.06 196 ALA A O 1
ATOM 1532 N N . SER A 1 197 ? -7.117 0.671 11.019 1.00 95.94 197 SER A N 1
ATOM 1533 C CA . SER A 1 197 ? -6.957 1.282 12.341 1.00 95.94 197 SER A CA 1
ATOM 1534 C C . SER A 1 197 ? -8.261 1.942 12.801 1.00 95.94 197 SER A C 1
ATOM 1536 O O . SER A 1 197 ? -8.691 1.709 13.930 1.00 95.94 197 SER A O 1
ATOM 1538 N N . LEU A 1 198 ? -8.977 2.639 11.909 1.00 95.44 198 LEU A N 1
ATOM 1539 C CA . LEU A 1 198 ? -10.311 3.187 12.186 1.00 95.44 198 LEU A CA 1
ATOM 1540 C C . LEU A 1 198 ? -11.357 2.101 12.478 1.00 95.44 198 LEU A C 1
ATOM 1542 O O . LEU A 1 198 ? -12.150 2.247 13.408 1.00 95.44 198 LEU A O 1
ATOM 1546 N N . ALA A 1 199 ? -11.363 1.001 11.719 1.00 95.44 199 ALA A N 1
ATOM 1547 C CA . ALA A 1 199 ? -12.262 -0.124 11.982 1.00 95.44 199 ALA A CA 1
ATOM 1548 C C . ALA A 1 199 ? -11.956 -0.800 13.329 1.00 95.44 199 ALA A C 1
ATOM 1550 O O . ALA A 1 199 ? -12.881 -1.169 14.055 1.00 95.44 199 ALA A O 1
ATOM 1551 N N . GLY A 1 200 ? -10.673 -0.925 13.681 1.00 93.44 200 GLY A N 1
ATOM 1552 C CA . GLY A 1 200 ? -10.234 -1.436 14.977 1.00 93.44 200 GLY A CA 1
ATOM 1553 C C . GLY A 1 200 ? -10.612 -0.512 16.134 1.00 93.44 200 GLY A C 1
ATOM 1554 O O . GLY A 1 200 ? -11.107 -0.986 17.152 1.00 93.44 200 GLY A O 1
ATOM 1555 N N . ALA A 1 201 ? -10.484 0.806 15.957 1.00 93.06 201 ALA A N 1
ATOM 1556 C CA . ALA A 1 201 ? -10.878 1.801 16.955 1.00 93.06 201 ALA A CA 1
ATOM 1557 C C . ALA A 1 201 ? -12.390 1.790 17.267 1.00 93.06 201 ALA A C 1
ATOM 1559 O O . ALA A 1 201 ? -12.802 2.265 18.325 1.00 93.06 201 ALA A O 1
ATOM 1560 N N . ALA A 1 202 ? -13.215 1.226 16.377 1.00 92.75 202 ALA A N 1
ATOM 1561 C CA . ALA A 1 202 ? -14.647 1.021 16.597 1.00 92.75 202 ALA A CA 1
ATOM 1562 C C . ALA A 1 202 ? -14.981 -0.242 17.423 1.00 92.75 202 ALA A C 1
ATOM 1564 O O . ALA A 1 202 ? -16.147 -0.450 17.764 1.00 92.75 202 ALA A O 1
ATOM 1565 N N . GLY A 1 203 ? -13.995 -1.094 17.732 1.00 90.69 203 GLY A N 1
ATOM 1566 C CA . GLY A 1 203 ? -14.138 -2.273 18.596 1.00 90.69 203 GLY A CA 1
ATOM 1567 C C . GLY A 1 203 ? -14.159 -1.903 20.080 1.00 90.69 203 GLY A C 1
ATOM 1568 O O . GLY A 1 203 ? -13.220 -2.203 20.817 1.00 90.69 203 GLY A O 1
ATOM 1569 N N . LEU A 1 204 ? -15.198 -1.180 20.507 1.00 90.25 204 LEU A N 1
ATOM 1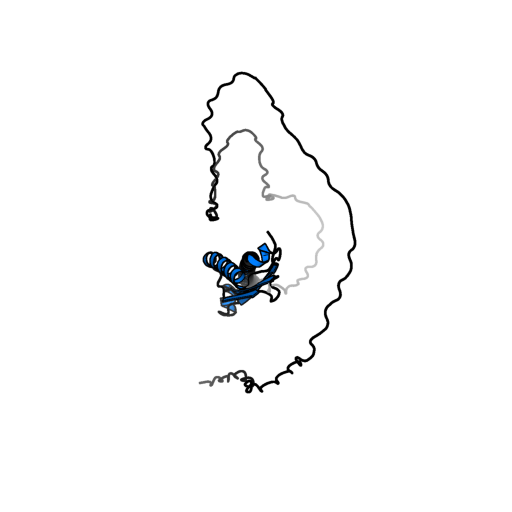570 C CA . LEU A 1 204 ? -15.367 -0.739 21.893 1.00 90.25 204 LEU A CA 1
ATOM 1571 C C . LEU A 1 204 ? -15.863 -1.880 22.791 1.00 90.25 204 LEU A C 1
ATOM 1573 O O . LEU A 1 204 ? -16.788 -2.608 22.432 1.00 90.25 204 LEU A O 1
ATOM 1577 N N . ASP A 1 205 ? -15.305 -1.966 23.998 1.00 91.31 205 ASP A N 1
ATOM 1578 C CA . ASP A 1 205 ? -15.808 -2.821 25.073 1.00 91.31 205 ASP A CA 1
ATOM 1579 C C . ASP A 1 205 ? -17.165 -2.275 25.549 1.00 91.31 205 ASP A C 1
ATOM 1581 O O . ASP A 1 205 ? -17.248 -1.247 26.229 1.00 91.31 205 ASP A O 1
ATOM 1585 N N . LEU A 1 206 ? -18.246 -2.956 25.160 1.00 90.94 206 LEU A N 1
ATOM 1586 C CA . LEU A 1 206 ? -19.619 -2.543 25.455 1.00 90.94 206 LEU A CA 1
ATOM 1587 C C . LEU A 1 206 ? -19.916 -2.525 26.962 1.00 90.94 206 LEU A C 1
ATOM 1589 O O . LEU A 1 206 ? -20.708 -1.695 27.415 1.00 90.94 206 LEU A O 1
ATOM 1593 N N . ASP A 1 207 ? -19.274 -3.389 27.749 1.00 91.06 207 ASP A N 1
ATOM 1594 C CA . ASP A 1 207 ? -19.477 -3.455 29.198 1.00 91.06 207 ASP A CA 1
ATOM 1595 C C . ASP A 1 207 ? -18.745 -2.315 29.915 1.00 91.06 207 ASP A C 1
ATOM 1597 O O . ASP A 1 207 ? -19.240 -1.754 30.899 1.00 91.06 207 ASP A O 1
ATOM 1601 N N . ALA A 1 208 ? -17.564 -1.923 29.429 1.00 87.69 208 ALA A N 1
ATOM 1602 C CA . ALA A 1 208 ? -16.901 -0.695 29.866 1.00 87.69 208 ALA A CA 1
ATOM 1603 C C . ALA A 1 208 ? -17.688 0.556 29.436 1.00 87.69 208 ALA A C 1
ATOM 1605 O O . ALA A 1 208 ? -17.911 1.448 30.260 1.00 87.69 208 ALA A O 1
ATOM 1606 N N . ALA A 1 209 ? -18.192 0.582 28.199 1.00 88.75 209 ALA A N 1
ATOM 1607 C CA . ALA A 1 209 ? -18.942 1.710 27.654 1.00 88.75 209 ALA A CA 1
ATOM 1608 C C . ALA A 1 209 ? -20.237 1.980 28.435 1.00 88.75 209 ALA A C 1
ATOM 1610 O O . ALA A 1 209 ? -20.544 3.132 28.740 1.00 88.75 209 ALA A O 1
ATOM 1611 N N . ARG A 1 210 ? -20.959 0.931 28.861 1.00 91.44 210 ARG A N 1
ATOM 1612 C CA . ARG A 1 210 ? -22.141 1.059 29.741 1.00 91.44 210 ARG A CA 1
ATOM 1613 C C . ARG A 1 210 ? -21.826 1.695 31.099 1.00 91.44 210 ARG A C 1
ATOM 1615 O O . ARG A 1 210 ? -22.712 2.283 31.709 1.00 91.44 210 ARG A O 1
ATOM 1622 N N . ARG A 1 211 ? -20.576 1.601 31.562 1.00 92.69 211 ARG A N 1
ATOM 1623 C CA . ARG A 1 211 ? -20.074 2.230 32.798 1.00 92.69 211 ARG A CA 1
ATOM 1624 C C . ARG A 1 211 ? -19.468 3.620 32.562 1.00 92.69 211 ARG A C 1
ATOM 1626 O O . ARG A 1 211 ? -18.893 4.189 33.483 1.00 92.69 211 ARG A O 1
ATOM 1633 N N . GLY A 1 212 ? -19.571 4.157 31.345 1.00 92.25 212 GLY A N 1
ATOM 1634 C CA . GLY A 1 212 ? -18.994 5.450 30.968 1.00 92.25 212 GLY A CA 1
ATOM 1635 C C . GLY A 1 212 ? -17.481 5.421 30.727 1.00 92.25 212 GLY A C 1
ATOM 1636 O O . GLY A 1 212 ? -16.862 6.478 30.644 1.00 92.25 212 GLY A O 1
ATOM 1637 N N . LEU A 1 213 ? -16.870 4.235 30.616 1.00 91.12 213 LEU A N 1
ATOM 1638 C CA . LEU A 1 213 ? -15.444 4.077 30.331 1.00 91.12 213 LEU A CA 1
ATOM 1639 C C . LEU A 1 213 ? -15.241 3.725 28.854 1.00 91.12 213 LEU A C 1
ATOM 1641 O O . LEU A 1 213 ? -15.709 2.691 28.385 1.00 91.12 213 LEU A O 1
ATOM 1645 N N . VAL A 1 214 ? -14.495 4.556 28.126 1.00 90.38 214 VAL A N 1
ATOM 1646 C CA . VAL A 1 214 ? -14.104 4.276 26.737 1.00 90.38 214 VAL A CA 1
ATOM 1647 C C . VAL A 1 214 ? -12.849 3.408 26.759 1.00 90.38 214 VAL A C 1
ATOM 1649 O O . VAL A 1 214 ? -11.757 3.893 27.047 1.00 90.38 214 VAL A O 1
ATOM 1652 N N . ARG A 1 215 ? -13.011 2.109 26.503 1.00 92.25 215 ARG A N 1
ATOM 1653 C CA . ARG A 1 215 ? -11.909 1.146 26.377 1.00 92.25 215 ARG A CA 1
ATOM 1654 C C . ARG A 1 215 ? -12.146 0.252 25.170 1.00 92.25 215 ARG A C 1
ATOM 1656 O O . ARG A 1 215 ? -13.286 -0.099 24.875 1.00 92.25 215 ARG A O 1
ATOM 1663 N N . LEU A 1 216 ? -11.069 -0.109 24.485 1.00 92.44 216 LEU A N 1
ATOM 1664 C CA . LEU A 1 216 ? -11.115 -1.073 23.391 1.00 92.44 216 LEU A CA 1
ATOM 1665 C C . LEU A 1 216 ? -11.193 -2.498 23.942 1.00 92.44 216 LEU A C 1
ATOM 1667 O O . LEU A 1 216 ? -10.501 -2.830 24.908 1.00 92.44 216 LEU A O 1
ATOM 1671 N N . ASP A 1 217 ? -11.985 -3.349 23.297 1.00 94.94 217 ASP A N 1
ATOM 1672 C CA . ASP A 1 217 ? -11.838 -4.795 23.439 1.00 94.94 217 ASP A CA 1
ATOM 1673 C C . ASP A 1 217 ? -10.753 -5.259 22.451 1.00 94.94 217 ASP A C 1
ATOM 1675 O O . ASP A 1 217 ? -10.952 -5.146 21.239 1.00 94.94 217 ASP A O 1
ATOM 1679 N N . PRO A 1 218 ? -9.590 -5.762 22.914 1.00 93.62 218 PRO A N 1
ATOM 1680 C CA . PRO A 1 218 ? -8.505 -6.153 22.018 1.00 93.62 218 PRO A CA 1
ATOM 1681 C C . PRO A 1 218 ? -8.909 -7.260 21.035 1.00 93.62 218 PRO A C 1
ATOM 1683 O O . PRO A 1 218 ? -8.376 -7.295 19.923 1.00 93.62 218 PRO A O 1
ATOM 1686 N N . ALA A 1 219 ? -9.835 -8.150 21.412 1.00 94.00 219 ALA A N 1
ATOM 1687 C CA . ALA A 1 219 ? -10.288 -9.227 20.538 1.00 94.00 219 ALA A CA 1
ATOM 1688 C C . ALA A 1 219 ? -11.193 -8.689 19.417 1.00 94.00 219 ALA A C 1
ATOM 1690 O O . ALA A 1 219 ? -10.914 -8.948 18.241 1.00 94.00 219 ALA A O 1
ATOM 1691 N N . ASP A 1 220 ? -12.215 -7.892 19.758 1.00 94.62 220 ASP A N 1
ATOM 1692 C CA . ASP A 1 220 ? -13.117 -7.278 18.771 1.00 94.62 220 ASP A CA 1
ATOM 1693 C C . ASP A 1 220 ? -12.386 -6.254 17.886 1.00 94.62 220 ASP A C 1
ATOM 1695 O O . ASP A 1 220 ? -12.509 -6.289 16.662 1.00 94.62 220 ASP A O 1
ATOM 1699 N N . ALA A 1 221 ? -11.535 -5.399 18.465 1.00 94.00 221 ALA A N 1
ATOM 1700 C CA . ALA A 1 221 ? -10.737 -4.427 17.716 1.00 94.00 221 ALA A CA 1
ATOM 1701 C C . ALA A 1 221 ? -9.836 -5.108 16.671 1.00 94.00 221 ALA A C 1
ATOM 1703 O O . ALA A 1 221 ? -9.818 -4.714 15.500 1.00 94.00 221 ALA A O 1
ATOM 1704 N N . ALA A 1 222 ? -9.128 -6.176 17.058 1.00 94.62 222 ALA A N 1
ATOM 1705 C CA . ALA A 1 222 ? -8.308 -6.941 16.124 1.00 94.62 222 ALA A CA 1
ATOM 1706 C C . ALA A 1 222 ? -9.161 -7.675 15.075 1.00 94.62 222 ALA A C 1
ATOM 1708 O O . ALA A 1 222 ? -8.773 -7.741 13.907 1.00 94.62 222 ALA A O 1
ATOM 1709 N N . GLY A 1 223 ? -10.325 -8.209 15.460 1.00 95.81 223 GLY A N 1
ATOM 1710 C CA . GLY A 1 223 ? -11.274 -8.846 14.544 1.00 95.81 223 GLY A CA 1
ATOM 1711 C C . GLY A 1 223 ? -11.775 -7.888 13.462 1.00 95.81 223 GLY A C 1
ATOM 1712 O O . GLY A 1 223 ? -11.701 -8.201 12.272 1.00 95.81 223 GLY A O 1
ATOM 1713 N N . ARG A 1 224 ? -12.201 -6.683 13.853 1.00 95.69 224 ARG A N 1
ATOM 1714 C CA . ARG A 1 224 ? -12.686 -5.643 12.933 1.00 95.69 224 ARG A CA 1
ATOM 1715 C C . ARG A 1 224 ? -11.598 -5.103 12.020 1.00 95.69 224 ARG A C 1
ATOM 1717 O O . ARG A 1 224 ? -11.843 -4.939 10.825 1.00 95.69 224 ARG A O 1
ATOM 1724 N N . ALA A 1 225 ? -10.397 -4.869 12.550 1.00 96.19 225 ALA A N 1
ATOM 1725 C CA . ALA A 1 225 ? -9.255 -4.463 11.739 1.00 96.19 225 ALA A CA 1
ATOM 1726 C C . ALA A 1 225 ? -8.946 -5.520 10.662 1.00 96.19 225 ALA A C 1
ATOM 1728 O O . ALA A 1 225 ? -8.866 -5.183 9.482 1.00 96.19 225 ALA A O 1
ATOM 1729 N N . ARG A 1 226 ? -8.880 -6.812 11.028 1.00 95.50 226 ARG A N 1
ATOM 1730 C CA . ARG A 1 226 ? -8.672 -7.912 10.063 1.00 95.50 226 ARG A CA 1
ATOM 1731 C C . ARG A 1 226 ? -9.790 -8.006 9.026 1.00 95.50 226 ARG A C 1
ATOM 1733 O O . ARG A 1 226 ? -9.497 -8.170 7.847 1.00 95.50 226 ARG A O 1
ATOM 1740 N N . ALA A 1 227 ? -11.050 -7.871 9.440 1.00 95.31 227 ALA A N 1
ATOM 1741 C CA . ALA A 1 227 ? -12.188 -7.896 8.524 1.00 95.31 227 ALA A CA 1
ATOM 1742 C C . ALA A 1 227 ? -12.147 -6.731 7.517 1.00 95.31 227 ALA A C 1
ATOM 1744 O O . ALA A 1 227 ? -12.424 -6.929 6.335 1.00 95.31 227 ALA A O 1
ATOM 1745 N N . SER A 1 228 ? -11.749 -5.534 7.964 1.00 94.81 228 SER A N 1
ATOM 1746 C CA . SER A 1 228 ? -11.565 -4.363 7.095 1.00 94.81 228 SER A CA 1
ATOM 1747 C C . SER A 1 228 ? -10.462 -4.589 6.057 1.00 94.81 228 SER A C 1
ATOM 1749 O O . SER A 1 228 ? -10.655 -4.290 4.877 1.00 94.81 228 SER A O 1
ATOM 1751 N N . ILE A 1 229 ? -9.337 -5.181 6.479 1.00 94.31 229 ILE A N 1
ATOM 1752 C CA . ILE A 1 229 ? -8.225 -5.535 5.588 1.00 94.31 229 ILE A CA 1
ATOM 1753 C C . ILE A 1 229 ? -8.667 -6.582 4.568 1.00 94.31 229 ILE A C 1
ATOM 1755 O O . ILE A 1 229 ? -8.463 -6.372 3.377 1.00 94.31 229 ILE A O 1
ATOM 1759 N N . ALA A 1 230 ? -9.322 -7.663 5.002 1.00 93.31 230 ALA A N 1
ATOM 1760 C CA . ALA A 1 230 ? -9.812 -8.714 4.108 1.00 93.31 230 ALA A CA 1
ATOM 1761 C C . ALA A 1 230 ? -10.780 -8.157 3.047 1.00 93.31 230 ALA A C 1
ATOM 1763 O O . ALA A 1 230 ? -10.620 -8.416 1.858 1.00 93.31 230 ALA A O 1
ATOM 1764 N N . ALA A 1 231 ? -11.714 -7.287 3.449 1.00 92.50 231 ALA A N 1
ATOM 1765 C CA . ALA A 1 231 ? -12.687 -6.676 2.540 1.00 92.50 231 ALA A CA 1
ATOM 1766 C C . ALA A 1 231 ? -12.073 -5.738 1.476 1.00 92.50 231 ALA A C 1
ATOM 1768 O O . ALA A 1 231 ? -12.742 -5.390 0.492 1.00 92.50 231 ALA A O 1
ATOM 1769 N N . GLN A 1 232 ? -10.838 -5.276 1.693 1.00 90.38 232 GLN A N 1
ATOM 1770 C CA . GLN A 1 232 ? -10.104 -4.400 0.777 1.00 90.38 232 GLN A CA 1
ATOM 1771 C C . GLN A 1 232 ? -9.030 -5.139 -0.018 1.00 90.38 232 GLN A C 1
ATOM 1773 O O . GLN A 1 232 ? -8.836 -4.814 -1.189 1.00 90.38 232 GLN A O 1
ATOM 1778 N N . ALA A 1 233 ? -8.382 -6.140 0.584 1.00 86.81 233 ALA A N 1
ATOM 1779 C CA . ALA A 1 233 ? -7.381 -6.979 -0.066 1.00 86.81 233 ALA A CA 1
ATOM 1780 C C . ALA A 1 233 ? -7.952 -7.651 -1.325 1.00 86.81 233 ALA A C 1
ATOM 1782 O O . ALA A 1 233 ? -7.314 -7.617 -2.372 1.00 86.81 233 ALA A O 1
ATOM 1783 N N . ASP A 1 234 ? -9.203 -8.117 -1.272 1.00 81.31 234 ASP A N 1
ATOM 1784 C CA . ASP A 1 234 ? -9.867 -8.777 -2.407 1.00 81.31 234 ASP A CA 1
ATOM 1785 C C . ASP A 1 234 ? -10.126 -7.858 -3.615 1.00 81.31 234 ASP A C 1
ATOM 1787 O O . ASP A 1 234 ? -10.414 -8.327 -4.716 1.00 81.31 234 ASP A O 1
ATOM 1791 N N . LYS A 1 235 ? -10.061 -6.533 -3.438 1.00 79.56 235 LYS A N 1
ATOM 1792 C CA . LYS A 1 235 ? -10.391 -5.557 -4.493 1.00 79.56 235 LYS A CA 1
ATOM 1793 C C . LYS A 1 235 ? -9.169 -5.023 -5.231 1.00 79.56 235 LYS A C 1
ATOM 1795 O O . LYS A 1 235 ? -9.335 -4.335 -6.239 1.00 79.56 235 LYS A O 1
ATOM 1800 N N . GLY A 1 236 ? -7.965 -5.283 -4.727 1.00 69.25 236 GLY A N 1
ATOM 1801 C CA . GLY A 1 236 ? -6.733 -4.685 -5.227 1.00 69.25 236 GLY A CA 1
ATOM 1802 C C . GLY A 1 236 ? -5.727 -5.717 -5.720 1.00 69.25 236 GLY A C 1
ATOM 1803 O O . GLY A 1 236 ? -5.643 -6.822 -5.210 1.00 69.25 236 GLY A O 1
ATOM 1804 N N . SER A 1 237 ? -4.878 -5.312 -6.665 1.00 67.31 237 SER A N 1
ATOM 1805 C CA . SER A 1 237 ? -3.671 -6.059 -7.059 1.00 67.31 237 SER A CA 1
ATOM 1806 C C . SER A 1 237 ? -2.543 -5.959 -6.008 1.00 67.31 237 SER A C 1
ATOM 1808 O O . SER A 1 237 ? -1.368 -6.093 -6.350 1.00 67.31 237 SER A O 1
ATOM 1810 N N . LEU A 1 238 ? -2.866 -5.649 -4.750 1.00 75.75 238 LEU A N 1
ATOM 1811 C CA . LEU A 1 238 ? -1.874 -5.462 -3.695 1.00 75.75 238 LEU A CA 1
ATOM 1812 C C . LEU A 1 238 ? -1.476 -6.814 -3.110 1.00 75.75 238 LEU A C 1
ATOM 1814 O O . LEU A 1 238 ? -2.301 -7.522 -2.540 1.00 75.75 238 LEU A O 1
ATOM 1818 N N . VAL A 1 239 ? -0.190 -7.142 -3.209 1.00 82.19 239 VAL A N 1
ATOM 1819 C CA . VAL A 1 239 ? 0.386 -8.325 -2.568 1.00 82.19 239 VAL A CA 1
ATOM 1820 C C . VAL A 1 239 ? 0.817 -7.933 -1.156 1.00 82.19 239 VAL A C 1
ATOM 1822 O O . VAL A 1 239 ? 1.911 -7.401 -0.945 1.00 82.19 239 VAL A O 1
ATOM 1825 N N . LEU A 1 240 ? -0.068 -8.151 -0.181 1.00 87.06 240 LEU A N 1
ATOM 1826 C CA . LEU A 1 240 ? 0.281 -8.008 1.233 1.00 87.06 240 LEU A CA 1
ATOM 1827 C C . LEU A 1 240 ? 1.159 -9.191 1.648 1.00 87.06 240 LEU A C 1
ATOM 1829 O O . LEU A 1 240 ? 0.791 -10.345 1.448 1.00 87.06 240 LEU A O 1
ATOM 1833 N N . SER A 1 241 ? 2.323 -8.896 2.225 1.00 88.69 241 SER A N 1
ATOM 1834 C CA . SER A 1 241 ? 3.249 -9.915 2.735 1.00 88.69 241 SER A CA 1
ATOM 1835 C C . SER A 1 241 ? 2.954 -10.262 4.188 1.00 88.69 241 SER A C 1
ATOM 1837 O O . SER A 1 241 ? 2.898 -11.433 4.555 1.00 88.69 241 SER A O 1
ATOM 1839 N N . SER A 1 242 ? 2.743 -9.240 5.014 1.00 91.19 242 SER A N 1
ATOM 1840 C CA . SER A 1 242 ? 2.438 -9.396 6.431 1.00 91.19 242 SER A CA 1
ATOM 1841 C C . SER A 1 242 ? 1.604 -8.231 6.932 1.00 91.19 242 SER A C 1
ATOM 1843 O O . SER A 1 242 ? 1.703 -7.104 6.450 1.00 91.19 242 SER A O 1
ATOM 1845 N N . VAL A 1 243 ? 0.766 -8.519 7.922 1.00 92.50 243 VAL A N 1
ATOM 1846 C CA . VAL A 1 243 ? 0.001 -7.519 8.662 1.00 92.50 243 VAL A CA 1
ATOM 1847 C C . VAL A 1 243 ? 0.216 -7.794 10.136 1.00 92.50 243 VAL A C 1
ATOM 1849 O O . VAL A 1 243 ? -0.024 -8.907 10.604 1.00 92.50 243 VAL A O 1
ATOM 1852 N N . ASN A 1 244 ? 0.639 -6.773 10.866 1.00 94.69 244 ASN A N 1
ATOM 1853 C CA . ASN A 1 244 ? 0.774 -6.821 12.307 1.00 94.69 244 ASN A CA 1
ATOM 1854 C C . ASN A 1 244 ? -0.195 -5.813 12.936 1.00 94.69 244 ASN A C 1
ATOM 1856 O O . ASN A 1 244 ? -0.231 -4.639 12.575 1.00 94.69 244 ASN A O 1
ATOM 1860 N N . ILE A 1 245 ? -1.017 -6.295 13.862 1.00 94.50 245 ILE A N 1
ATOM 1861 C CA . ILE A 1 245 ? -2.005 -5.486 14.575 1.00 94.50 245 ILE A CA 1
ATOM 1862 C C . ILE A 1 245 ? -1.622 -5.543 16.043 1.00 94.50 245 ILE A C 1
ATOM 1864 O O . ILE A 1 245 ? -1.681 -6.605 16.664 1.00 94.50 245 ILE A O 1
ATOM 1868 N N . VAL A 1 246 ? -1.237 -4.396 16.587 1.00 93.25 246 VAL A N 1
ATOM 1869 C CA . VAL A 1 246 ? -0.822 -4.254 17.978 1.00 93.25 246 VAL A CA 1
ATOM 1870 C C . VAL A 1 246 ? -1.802 -3.318 18.667 1.00 93.25 246 VAL A C 1
ATOM 1872 O O . VAL A 1 246 ? -1.895 -2.138 18.337 1.00 93.25 246 VAL A O 1
ATOM 1875 N N . VAL A 1 247 ? -2.542 -3.849 19.636 1.00 91.88 247 VAL A N 1
ATOM 1876 C CA . VAL A 1 247 ? -3.374 -3.042 20.535 1.00 91.88 247 VAL A CA 1
ATOM 1877 C C . VAL A 1 247 ? -2.530 -2.692 21.752 1.00 91.88 247 VAL A C 1
ATOM 1879 O O . VAL A 1 247 ? -1.919 -3.573 22.363 1.00 91.88 247 VAL A O 1
ATOM 1882 N N . ARG A 1 248 ? -2.462 -1.405 22.096 1.00 91.50 248 ARG A N 1
ATOM 1883 C CA . ARG A 1 248 ? -1.689 -0.936 23.249 1.00 91.50 248 ARG A CA 1
ATOM 1884 C C . ARG A 1 248 ? -2.284 -1.507 24.550 1.00 91.50 248 ARG A C 1
ATOM 1886 O O . ARG A 1 248 ? -3.495 -1.691 24.663 1.00 91.50 248 ARG A O 1
ATOM 1893 N N . GLN A 1 249 ? -1.439 -1.805 25.544 1.00 88.88 249 GLN A N 1
ATOM 1894 C CA . GLN A 1 249 ? -1.858 -2.443 26.809 1.00 88.88 249 GLN A CA 1
ATOM 1895 C C . GLN A 1 249 ? -2.900 -1.633 27.599 1.00 88.88 249 GLN A C 1
ATOM 1897 O O . GLN A 1 249 ? -3.724 -2.206 28.308 1.00 88.88 249 GLN A O 1
ATOM 1902 N N . ASP A 1 250 ? -2.881 -0.310 27.453 1.00 88.62 250 ASP A N 1
ATOM 1903 C CA . ASP A 1 250 ? -3.837 0.621 28.060 1.00 88.62 250 ASP A CA 1
ATOM 1904 C C . ASP A 1 250 ? -5.225 0.605 27.388 1.00 88.62 250 ASP A C 1
ATOM 1906 O O . ASP A 1 250 ? -6.155 1.238 27.888 1.00 88.62 250 ASP A O 1
ATOM 1910 N N . ARG A 1 251 ? -5.377 -0.132 26.276 1.00 90.44 251 ARG A N 1
ATOM 1911 C CA . ARG A 1 251 ? -6.606 -0.258 25.478 1.00 90.44 251 ARG A CA 1
ATOM 1912 C C . ARG A 1 251 ? -7.151 1.085 24.985 1.00 90.44 251 ARG A C 1
ATOM 1914 O O . ARG A 1 251 ? -8.362 1.219 24.793 1.00 90.44 251 ARG A O 1
ATOM 1921 N N . SER A 1 252 ? -6.270 2.067 24.799 1.00 89.06 252 SER A N 1
ATOM 1922 C CA . SER A 1 252 ? -6.624 3.399 24.297 1.00 89.06 252 SER A CA 1
ATOM 1923 C C . SER A 1 252 ? -6.360 3.550 22.796 1.00 89.06 252 SER A C 1
ATOM 1925 O O . SER A 1 252 ? -7.003 4.365 22.136 1.00 89.06 252 SER A O 1
ATOM 1927 N N . GLU A 1 253 ? -5.448 2.744 22.245 1.00 91.06 253 GLU A N 1
ATOM 1928 C CA . GLU A 1 253 ? -4.892 2.942 20.908 1.00 91.06 253 GLU A CA 1
ATOM 1929 C C . GLU A 1 253 ? -4.679 1.606 20.176 1.00 91.06 253 GLU A C 1
ATOM 1931 O O . GLU A 1 253 ? -4.264 0.604 20.772 1.00 91.06 253 GLU A O 1
ATOM 1936 N N . VAL A 1 254 ? -4.951 1.598 18.869 1.00 92.75 254 VAL A N 1
ATOM 1937 C CA . VAL A 1 254 ? -4.682 0.472 17.964 1.00 92.75 254 VAL A CA 1
ATOM 1938 C C . VAL A 1 254 ? -3.678 0.916 16.910 1.00 92.75 254 VAL A C 1
ATOM 1940 O O . VAL A 1 254 ? -3.922 1.874 16.176 1.00 92.75 254 VAL A O 1
ATOM 1943 N N . THR A 1 255 ? -2.575 0.180 16.804 1.00 94.19 255 THR A N 1
ATOM 1944 C CA . THR A 1 255 ? -1.566 0.351 15.759 1.00 94.19 255 THR A CA 1
ATOM 1945 C C . THR A 1 255 ? -1.684 -0.788 14.763 1.00 94.19 255 THR A C 1
ATOM 1947 O O . THR A 1 255 ? -1.601 -1.961 15.128 1.00 94.19 255 THR A O 1
ATOM 1950 N N . VAL A 1 256 ? -1.844 -0.447 13.491 1.00 94.44 256 VAL A N 1
ATOM 1951 C CA . VAL A 1 256 ? -1.830 -1.405 12.387 1.00 94.44 256 VAL A CA 1
ATOM 1952 C C . VAL A 1 256 ? -0.602 -1.118 11.541 1.00 94.44 256 VAL A C 1
ATOM 1954 O O . VAL A 1 256 ? -0.443 -0.004 11.043 1.00 94.44 256 VAL A O 1
ATOM 1957 N N . SER A 1 257 ? 0.267 -2.110 11.371 1.00 94.56 257 SER A N 1
ATOM 1958 C CA . SER A 1 257 ? 1.335 -2.076 10.378 1.00 94.56 257 SER A CA 1
ATOM 1959 C C . SER A 1 257 ? 1.099 -3.124 9.298 1.00 94.56 257 SER A C 1
ATOM 1961 O O . SER A 1 257 ? 0.680 -4.251 9.564 1.00 94.56 257 SER A O 1
ATOM 1963 N N . ALA A 1 258 ? 1.344 -2.725 8.058 1.00 93.88 258 ALA A N 1
ATOM 1964 C CA . ALA A 1 258 ? 1.212 -3.570 6.887 1.00 93.88 258 ALA A CA 1
ATOM 1965 C C . ALA A 1 258 ? 2.499 -3.500 6.067 1.00 93.88 258 ALA A C 1
ATOM 1967 O O . ALA A 1 258 ? 3.027 -2.413 5.810 1.00 93.88 258 ALA A O 1
ATOM 1968 N N . ASP A 1 259 ? 2.964 -4.669 5.641 1.00 93.62 259 ASP A N 1
ATOM 1969 C CA . ASP A 1 259 ? 4.091 -4.822 4.735 1.00 93.62 259 ASP A CA 1
ATOM 1970 C C . ASP A 1 259 ? 3.581 -5.306 3.376 1.00 93.62 259 ASP A C 1
ATOM 1972 O O . ASP A 1 259 ? 2.825 -6.280 3.274 1.00 93.62 259 ASP A O 1
ATOM 1976 N N . GLY A 1 260 ? 4.006 -4.625 2.318 1.00 91.12 260 GLY A N 1
ATOM 1977 C CA . GLY A 1 260 ? 3.698 -4.973 0.936 1.00 91.12 260 GLY A CA 1
ATOM 1978 C C . GLY A 1 260 ? 4.959 -5.159 0.106 1.00 91.12 260 GLY A C 1
ATOM 1979 O O . GLY A 1 260 ? 6.033 -4.665 0.456 1.00 91.12 260 GLY A O 1
ATOM 1980 N N . GLN A 1 261 ? 4.823 -5.867 -1.011 1.00 91.25 261 GLN A N 1
ATOM 1981 C CA . GLN A 1 261 ? 5.892 -6.027 -1.994 1.00 91.25 261 GLN A CA 1
ATOM 1982 C C . GLN A 1 261 ? 5.469 -5.456 -3.341 1.00 91.25 261 GLN A C 1
ATOM 1984 O O . GLN A 1 261 ? 4.374 -5.740 -3.823 1.00 91.25 261 GLN A O 1
ATOM 1989 N N . VAL A 1 262 ? 6.372 -4.687 -3.951 1.00 88.19 262 VAL A N 1
ATOM 1990 C CA . VAL A 1 262 ? 6.177 -4.105 -5.282 1.00 88.19 262 VAL A CA 1
ATOM 1991 C C . VAL A 1 262 ? 7.122 -4.766 -6.271 1.00 88.19 262 VAL A C 1
ATOM 1993 O O . VAL A 1 262 ? 8.343 -4.782 -6.075 1.00 88.19 262 VAL A O 1
ATOM 1996 N N . HIS A 1 263 ? 6.560 -5.268 -7.369 1.00 85.00 263 HIS A N 1
ATOM 1997 C CA . HIS A 1 263 ? 7.338 -5.738 -8.509 1.00 85.00 263 HIS A CA 1
ATOM 1998 C C . HIS A 1 263 ? 7.585 -4.581 -9.480 1.00 85.00 263 HIS A C 1
ATOM 2000 O O . HIS A 1 263 ? 6.662 -4.081 -10.129 1.00 85.00 263 HIS A O 1
ATOM 2006 N N . LEU A 1 264 ? 8.848 -4.175 -9.589 1.00 84.06 264 LEU A N 1
ATOM 2007 C CA . LEU A 1 264 ? 9.300 -3.184 -10.563 1.00 84.06 264 LEU A CA 1
ATOM 2008 C C . LEU A 1 264 ? 9.454 -3.855 -11.929 1.00 84.06 264 LEU A C 1
ATOM 2010 O O . LEU A 1 264 ? 9.894 -5.002 -11.999 1.00 84.06 264 LEU A O 1
ATOM 2014 N N . ILE A 1 265 ? 9.091 -3.177 -13.017 1.00 84.88 265 ILE A N 1
ATOM 2015 C CA . ILE A 1 265 ? 9.141 -3.790 -14.354 1.00 84.88 265 ILE A CA 1
ATOM 2016 C C . ILE A 1 265 ? 10.497 -3.510 -15.003 1.00 84.88 265 ILE A C 1
ATOM 2018 O O . ILE A 1 265 ? 11.176 -4.436 -15.446 1.00 84.88 265 ILE A O 1
ATOM 2022 N N . LEU A 1 266 ? 10.915 -2.243 -15.038 1.00 81.75 266 LEU A N 1
ATOM 2023 C CA . LEU A 1 266 ? 12.153 -1.832 -15.702 1.00 81.75 266 LEU A CA 1
ATOM 2024 C C . LEU A 1 266 ? 13.372 -2.038 -14.815 1.00 81.75 266 LEU A C 1
ATOM 2026 O O . LEU A 1 266 ? 14.386 -2.555 -15.286 1.00 81.75 266 LEU A O 1
ATOM 2030 N N . LEU A 1 267 ? 13.271 -1.715 -13.523 1.00 80.75 267 LEU A N 1
ATOM 2031 C CA . LEU A 1 267 ? 14.342 -2.054 -12.588 1.00 80.75 267 LEU A CA 1
ATOM 2032 C C . LEU A 1 267 ? 14.561 -3.564 -12.503 1.00 80.75 267 LEU A C 1
ATOM 2034 O O . LEU A 1 267 ? 15.697 -3.971 -12.312 1.00 80.75 267 LEU A O 1
ATOM 2038 N N . ARG A 1 268 ? 13.545 -4.407 -12.721 1.00 84.62 268 ARG A N 1
ATOM 2039 C CA . ARG A 1 268 ? 13.751 -5.863 -12.777 1.00 84.62 268 ARG A CA 1
ATOM 2040 C C . ARG A 1 268 ? 14.645 -6.286 -13.940 1.00 84.62 268 ARG A C 1
ATOM 2042 O O . ARG A 1 268 ? 15.447 -7.203 -13.780 1.00 84.62 268 ARG A O 1
ATOM 2049 N N . LEU A 1 269 ? 14.548 -5.608 -15.084 1.00 84.88 269 LEU A N 1
ATOM 2050 C CA . LEU A 1 269 ? 15.419 -5.872 -16.230 1.00 84.88 269 LEU A CA 1
ATOM 2051 C C . LEU A 1 269 ? 16.883 -5.495 -15.936 1.00 84.88 269 LEU A C 1
ATOM 2053 O O . LEU A 1 269 ? 17.790 -6.155 -16.433 1.00 84.88 269 LEU A O 1
ATOM 2057 N N . LEU A 1 270 ? 17.112 -4.460 -15.118 1.00 81.69 270 LEU A N 1
ATOM 2058 C CA . LEU A 1 270 ? 18.449 -3.932 -14.812 1.00 81.69 270 LEU A CA 1
ATOM 2059 C C . LEU A 1 270 ? 19.087 -4.527 -13.539 1.00 81.69 270 LEU A C 1
ATOM 2061 O O . LEU A 1 270 ? 20.288 -4.780 -13.522 1.00 81.69 270 LEU A O 1
ATOM 2065 N N . LEU A 1 271 ? 18.312 -4.728 -12.469 1.00 80.31 271 LEU A N 1
ATOM 2066 C CA . LEU A 1 271 ? 18.759 -5.154 -11.129 1.00 80.31 271 LEU A CA 1
ATOM 2067 C C . LEU A 1 271 ? 18.361 -6.603 -10.782 1.00 80.31 271 LEU A C 1
ATOM 2069 O O . LEU A 1 271 ? 18.780 -7.120 -9.743 1.00 80.31 271 LEU A O 1
ATOM 2073 N N . GLY A 1 272 ? 17.576 -7.268 -11.633 1.00 84.38 272 GLY A N 1
ATOM 2074 C CA . GLY A 1 272 ? 17.056 -8.613 -11.390 1.00 84.38 272 GLY A CA 1
ATOM 2075 C C . GLY A 1 272 ? 15.750 -8.640 -10.589 1.00 84.38 272 GLY A C 1
ATOM 2076 O O . GLY A 1 272 ? 15.178 -7.614 -10.233 1.00 84.38 272 GLY A O 1
ATOM 2077 N N . ASP A 1 273 ? 15.255 -9.845 -10.307 1.00 86.00 273 ASP A N 1
ATOM 2078 C CA . ASP A 1 273 ? 13.901 -10.098 -9.783 1.00 86.00 273 ASP A CA 1
ATOM 2079 C C . ASP A 1 273 ? 13.758 -9.900 -8.263 1.00 86.00 273 ASP A C 1
ATOM 2081 O O . ASP A 1 273 ? 13.181 -10.725 -7.558 1.00 86.00 273 ASP A O 1
ATOM 2085 N N . ARG A 1 274 ? 14.345 -8.827 -7.721 1.00 84.44 274 ARG A N 1
ATOM 2086 C CA . ARG A 1 274 ? 14.258 -8.519 -6.287 1.00 84.44 274 ARG A CA 1
ATOM 2087 C C . ARG A 1 274 ? 13.052 -7.610 -6.021 1.00 84.44 274 ARG A C 1
ATOM 2089 O O . ARG A 1 274 ? 13.073 -6.466 -6.478 1.00 84.44 274 ARG A O 1
ATOM 2096 N N . PRO A 1 275 ? 12.017 -8.071 -5.293 1.00 84.38 275 PRO A N 1
ATOM 2097 C CA . PRO A 1 275 ? 10.905 -7.211 -4.913 1.00 84.38 275 PRO A CA 1
ATOM 2098 C C . PRO A 1 275 ? 11.372 -6.147 -3.915 1.00 84.38 275 PRO A C 1
ATOM 2100 O O . PRO A 1 275 ? 12.234 -6.400 -3.071 1.00 84.38 275 PRO A O 1
ATOM 2103 N N . VAL A 1 276 ? 10.784 -4.954 -3.999 1.00 85.94 276 VAL A N 1
ATOM 2104 C CA . VAL A 1 276 ? 11.002 -3.896 -3.005 1.00 85.94 276 VAL A CA 1
ATOM 2105 C C . VAL A 1 276 ? 9.924 -4.014 -1.936 1.00 85.94 276 VAL A C 1
ATOM 2107 O O . VAL A 1 276 ? 8.734 -3.943 -2.244 1.00 85.94 276 VAL A O 1
ATOM 2110 N N . SER A 1 277 ? 10.340 -4.201 -0.683 1.00 89.88 277 SER A N 1
AT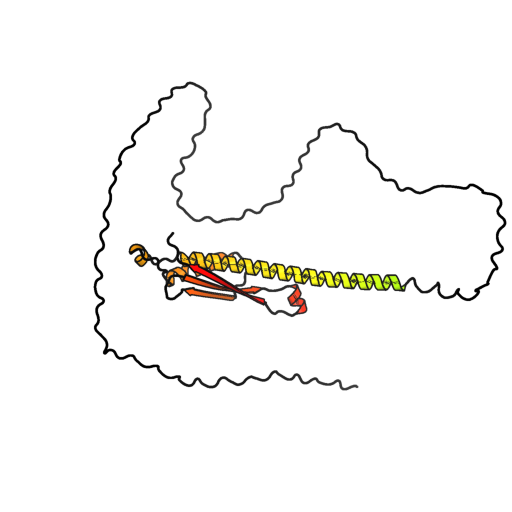OM 2111 C CA . SER A 1 277 ? 9.442 -4.216 0.471 1.00 89.88 277 SER A CA 1
ATOM 2112 C C . SER A 1 277 ? 9.090 -2.793 0.899 1.00 89.88 277 SER A C 1
ATOM 2114 O O . SER A 1 277 ? 9.977 -1.959 1.092 1.00 89.88 277 SER A O 1
ATOM 2116 N N . LEU A 1 278 ? 7.802 -2.530 1.093 1.00 91.81 278 LEU A N 1
ATOM 2117 C CA . LEU A 1 278 ? 7.273 -1.288 1.642 1.00 91.81 278 LEU A CA 1
ATOM 2118 C C . LEU A 1 278 ? 6.595 -1.584 2.973 1.00 91.81 278 LEU A C 1
ATOM 2120 O O . LEU A 1 278 ? 5.787 -2.503 3.052 1.00 91.81 278 LEU A O 1
ATOM 2124 N N . GLN A 1 279 ? 6.875 -0.764 3.980 1.00 92.88 279 GLN A N 1
ATOM 2125 C CA . GLN A 1 279 ? 6.221 -0.838 5.280 1.00 92.88 279 GLN A CA 1
ATOM 2126 C C . GLN A 1 279 ? 5.442 0.450 5.538 1.00 92.88 279 GLN A C 1
ATOM 2128 O O . GLN A 1 279 ? 5.957 1.554 5.331 1.00 92.88 279 GLN A O 1
ATOM 2133 N N . VAL A 1 280 ? 4.198 0.309 5.989 1.00 94.81 280 VAL A N 1
ATOM 2134 C CA . VAL A 1 280 ? 3.353 1.429 6.409 1.00 94.81 280 VAL A CA 1
ATOM 2135 C C . VAL A 1 280 ? 2.734 1.111 7.762 1.00 94.81 280 VAL A C 1
ATOM 2137 O O . VAL A 1 280 ? 2.324 -0.020 8.013 1.00 94.81 280 VAL A O 1
ATOM 2140 N N . SER A 1 281 ? 2.667 2.111 8.637 1.00 93.94 281 SER A N 1
ATOM 2141 C CA . SER A 1 281 ? 1.989 2.025 9.926 1.00 93.94 281 SER A CA 1
ATOM 2142 C C . SER A 1 281 ? 0.969 3.149 10.071 1.00 93.94 281 SER A C 1
ATOM 2144 O O . SER A 1 281 ? 1.190 4.269 9.612 1.00 93.94 281 SER A O 1
ATOM 2146 N N . SER A 1 282 ? -0.154 2.831 10.709 1.00 95.88 282 SER A N 1
ATOM 2147 C CA . SER A 1 282 ? -1.210 3.773 11.072 1.00 95.88 282 SER A CA 1
ATOM 2148 C C . SER A 1 282 ? -1.645 3.512 12.509 1.00 95.88 282 SER A C 1
ATOM 2150 O O . SER A 1 282 ? -1.743 2.357 12.937 1.00 95.88 282 SER A O 1
ATOM 2152 N N . THR A 1 283 ? -1.892 4.582 13.259 1.00 94.06 283 THR A N 1
ATOM 2153 C CA . THR A 1 283 ? -2.362 4.529 14.644 1.00 94.06 283 THR A CA 1
ATOM 2154 C C . THR A 1 283 ? -3.699 5.242 14.765 1.00 94.06 283 THR A C 1
ATOM 2156 O O . THR A 1 283 ? -3.896 6.328 14.220 1.00 94.06 283 THR A O 1
ATOM 2159 N N . ALA A 1 284 ? -4.632 4.630 15.490 1.00 94.25 284 ALA A N 1
ATOM 2160 C CA . ALA A 1 284 ? -5.930 5.220 15.777 1.00 94.25 284 ALA A CA 1
ATOM 2161 C C . ALA A 1 284 ? -6.245 5.123 17.270 1.00 94.25 284 ALA A C 1
ATOM 2163 O O . ALA A 1 284 ? -6.113 4.065 17.888 1.00 94.25 284 ALA A O 1
ATOM 2164 N N . VAL A 1 285 ? -6.696 6.243 17.832 1.00 92.31 285 VAL A N 1
ATOM 2165 C CA . VAL A 1 285 ? -7.147 6.346 19.223 1.00 92.31 285 VAL A CA 1
ATOM 2166 C C . VAL A 1 285 ? -8.633 5.997 19.296 1.00 92.31 285 VAL A C 1
ATOM 2168 O O . VAL A 1 285 ? -9.418 6.412 18.438 1.00 92.31 285 VAL A O 1
ATOM 2171 N N . ALA A 1 286 ? -9.028 5.263 20.335 1.00 85.50 286 ALA A N 1
ATOM 2172 C CA . ALA A 1 286 ? -10.424 4.966 20.630 1.00 85.50 286 ALA A CA 1
ATOM 2173 C C . ALA A 1 286 ? -11.229 6.267 20.778 1.00 85.50 286 ALA A C 1
ATOM 2175 O O . ALA A 1 286 ? -10.881 7.140 21.576 1.00 85.50 286 ALA A O 1
ATOM 2176 N N . ARG A 1 287 ? -12.322 6.405 20.021 1.00 77.38 287 ARG A N 1
ATOM 2177 C CA . ARG A 1 287 ? -13.203 7.577 20.092 1.00 77.38 287 ARG A CA 1
ATOM 2178 C C . ARG A 1 287 ? -14.617 7.135 20.456 1.00 77.38 287 ARG A C 1
ATOM 2180 O O . ARG A 1 287 ? -15.147 6.214 19.843 1.00 77.38 287 ARG A O 1
ATOM 2187 N N . SER A 1 288 ? -15.234 7.808 21.428 1.00 71.19 288 SER A N 1
ATOM 2188 C CA . SER A 1 288 ? -16.675 7.689 21.665 1.00 71.19 288 SER A CA 1
ATOM 2189 C C . SER A 1 288 ? -17.414 8.361 20.506 1.00 71.19 288 SER A C 1
ATOM 2191 O O . SER A 1 288 ? -17.271 9.572 20.320 1.00 71.19 288 SER A O 1
ATOM 2193 N N . SER A 1 289 ? -18.124 7.571 19.701 1.00 60.69 289 SER A N 1
ATOM 2194 C CA . SER A 1 2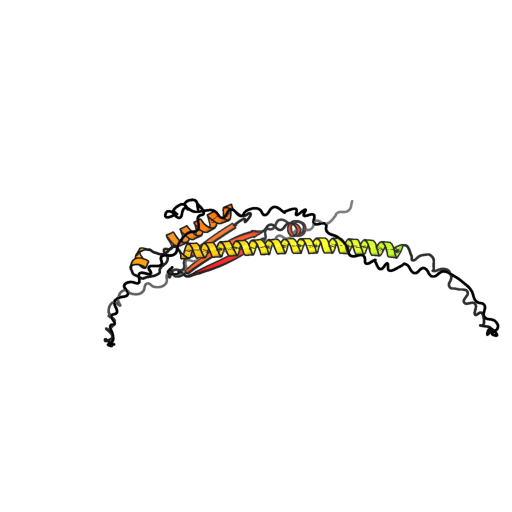89 ? -18.980 8.044 18.604 1.00 60.69 289 SER A CA 1
ATOM 2195 C C . SER A 1 289 ? -20.275 8.663 19.103 1.00 60.69 289 SER A C 1
ATOM 2197 O O . SER A 1 289 ? -20.865 8.044 20.018 1.00 60.69 289 SER A O 1
#

Sequence (289 aa):
MLPGRRGRLRLPGTGPRPGPARPADRPDRPDPANLARPPEPCPSRRSAGRPHRGDRGLARAGCGRGRHGGRRRRPRPRRGPQAVVGAGLQLRPRRPRHRQGHRREPGGLDPLPRWCRLVPPHRHLLRAGGPVPERTVNRHRGQRDQRGGGRRDDLGFLTIWLLGLCLLLLVLGGVSLDLWRVFSERQALAGLADSASLAGAAGLDLDAARRGLVRLDPADAAGRARASIAAQADKGSLVLSSVNIVVRQDRSEVTVSADGQVHLILLRLLLGDRPVSLQVSSTAVARSS

pLDDT: mean 70.59, std 19.69, range [38.97, 98.06]

Radius of gyration: 43.16 Å; chains: 1; bounding box: 108×78×118 Å

Secondary structure (DSSP, 8-state):
----------PPP-PPPPPPPP----PPPPPTT----PPPPPP-----------------------------PPPPPP----------------------------------------PPP---------PPP-----------SSSSSTTSHHHHHHHHHHHHHHHHHHHHHHHHHHHHHHHHHHHHHHHHHHHHHHHHHT-B-HHHHHTT---B-HHHHHHHHHHHHHHHHTTS---EEEEEEEE-TTSSEEEEEEEEEE--SHHHHHH-S-PEEEEEEEEEE----